Protein AF-A0AA37RD61-F1 (afdb_monomer_lite)

Sequence (189 aa):
MTEEADASPGRPRAGHFAVEAHLDYPILAKVLGVELGKTVQTRARRAQPAGRKWATRTTASKGAAVERVAAPPDDADEPLDRTALRSTVVVTPMGFAAELETADELAVVDGHAPTAPQERIIRLQPCPVRELARSHPGVGCGIHSGPLQGLLADNPATDGRRKAPQPPRWAYLELFVEPEPCLARLVAG

Radius of gyration: 22.4 Å; chains: 1; bounding box: 44×76×61 Å

Structure (mmCIF, N/CA/C/O backbone):
data_AF-A0AA37RD61-F1
#
_entry.id   AF-A0AA37RD61-F1
#
loop_
_atom_site.group_PDB
_atom_site.id
_atom_site.type_symbol
_atom_site.label_atom_id
_atom_site.label_alt_id
_atom_site.label_comp_id
_atom_site.label_asym_id
_atom_site.label_entity_id
_atom_site.label_seq_id
_atom_site.pdbx_PDB_ins_code
_atom_site.Cartn_x
_atom_site.Cartn_y
_atom_site.Cartn_z
_atom_site.occupancy
_atom_site.B_iso_or_equiv
_atom_site.auth_seq_id
_atom_site.auth_comp_id
_atom_site.auth_asym_id
_atom_site.auth_atom_id
_atom_site.pdbx_PDB_model_num
ATOM 1 N N . MET A 1 1 ? 20.960 -61.342 39.516 1.00 39.28 1 MET A N 1
ATOM 2 C CA . MET A 1 1 ? 20.711 -60.861 38.146 1.00 39.28 1 MET A CA 1
ATOM 3 C C . MET A 1 1 ? 19.630 -59.808 38.267 1.00 39.28 1 MET A C 1
ATOM 5 O O . MET A 1 1 ? 18.485 -60.138 38.534 1.00 39.28 1 MET A O 1
ATOM 9 N N . THR A 1 2 ? 20.075 -58.563 38.327 1.00 39.09 2 THR A N 1
ATOM 10 C CA . THR A 1 2 ? 19.304 -57.344 38.580 1.00 39.09 2 THR A CA 1
ATOM 11 C C . THR A 1 2 ? 18.864 -56.767 37.242 1.00 39.09 2 THR A C 1
ATOM 13 O O . THR A 1 2 ? 19.727 -56.479 36.420 1.00 39.09 2 THR A O 1
ATOM 16 N N . GLU A 1 3 ? 17.563 -56.581 37.035 1.00 41.91 3 GLU A N 1
ATOM 17 C CA . GLU A 1 3 ? 17.045 -55.726 35.964 1.00 41.91 3 GLU A CA 1
ATOM 18 C C . GLU A 1 3 ? 16.162 -54.650 36.593 1.00 41.91 3 GLU A C 1
ATOM 20 O O . GLU A 1 3 ? 15.107 -54.907 37.171 1.00 41.91 3 GLU A O 1
ATOM 25 N N . GLU A 1 4 ? 16.714 -53.445 36.551 1.00 39.47 4 GLU A N 1
ATOM 26 C CA . GLU A 1 4 ? 16.188 -52.181 37.034 1.00 39.47 4 GLU A CA 1
ATOM 27 C C . GLU A 1 4 ? 15.321 -51.608 35.906 1.00 39.47 4 GLU A C 1
ATOM 29 O O . GLU A 1 4 ? 15.810 -51.354 34.806 1.00 39.47 4 GLU A O 1
ATOM 34 N N . ALA A 1 5 ? 14.012 -51.494 36.137 1.00 49.53 5 ALA A N 1
ATOM 35 C CA . ALA A 1 5 ? 13.083 -50.944 35.158 1.00 49.53 5 ALA A CA 1
ATOM 36 C C . ALA A 1 5 ? 13.248 -49.418 35.094 1.00 49.53 5 ALA A C 1
ATOM 38 O O . ALA A 1 5 ? 12.920 -48.703 36.041 1.00 49.53 5 ALA A O 1
ATOM 39 N N . ASP A 1 6 ? 13.768 -48.951 33.962 1.00 44.41 6 ASP A N 1
ATOM 40 C CA . ASP A 1 6 ? 13.996 -47.551 33.616 1.00 44.41 6 ASP A CA 1
ATOM 41 C C . ASP A 1 6 ? 12.691 -46.730 33.670 1.00 44.41 6 ASP A C 1
ATOM 43 O O . ASP A 1 6 ? 11.751 -46.923 32.890 1.00 44.41 6 ASP A O 1
ATOM 47 N N . ALA A 1 7 ? 12.623 -45.809 34.631 1.00 51.91 7 ALA A N 1
ATOM 48 C CA . ALA A 1 7 ? 11.538 -44.857 34.793 1.00 51.91 7 ALA A CA 1
ATOM 49 C C . ALA A 1 7 ? 11.748 -43.666 33.846 1.00 51.91 7 ALA A C 1
ATOM 51 O O . ALA A 1 7 ? 12.370 -42.670 34.208 1.00 51.91 7 ALA A O 1
ATOM 52 N N . SER A 1 8 ? 11.178 -43.730 32.641 1.00 56.56 8 SER A N 1
ATOM 53 C CA . SER A 1 8 ? 11.112 -42.564 31.750 1.00 56.56 8 SER A CA 1
ATOM 54 C C . SER A 1 8 ? 10.248 -41.446 32.369 1.00 56.56 8 SER A C 1
ATOM 56 O O . SER A 1 8 ? 9.051 -41.660 32.592 1.00 56.56 8 SER A O 1
ATOM 58 N N . PRO A 1 9 ? 10.776 -40.229 32.612 1.00 54.28 9 PRO A N 1
ATOM 59 C CA . PRO A 1 9 ? 9.975 -39.116 33.109 1.00 54.28 9 PRO A CA 1
ATOM 60 C C . PRO A 1 9 ? 8.987 -38.653 32.033 1.00 54.28 9 PRO A C 1
ATOM 62 O O . PRO A 1 9 ? 9.371 -38.237 30.938 1.00 54.28 9 PRO A O 1
ATOM 65 N N . GLY A 1 10 ? 7.692 -38.720 32.347 1.00 53.03 10 GLY A N 1
ATOM 66 C CA . GLY A 1 10 ? 6.621 -38.260 31.470 1.00 53.03 10 GLY A CA 1
ATOM 67 C C . GLY A 1 10 ? 6.804 -36.792 31.084 1.00 53.03 10 GLY A C 1
ATOM 68 O O . GLY A 1 10 ? 6.754 -35.901 31.930 1.00 53.03 10 GLY A O 1
ATOM 69 N N . ARG A 1 11 ? 6.990 -36.536 29.784 1.00 54.31 11 ARG A N 1
ATOM 70 C CA . ARG A 1 11 ? 7.007 -35.190 29.201 1.00 54.31 11 ARG A CA 1
ATOM 71 C C . ARG A 1 11 ? 5.714 -34.462 29.598 1.00 54.31 11 ARG A C 1
ATOM 73 O O . ARG A 1 11 ? 4.636 -34.961 29.256 1.00 54.31 11 ARG A O 1
ATOM 80 N N . PRO A 1 12 ? 5.769 -33.296 30.265 1.00 57.22 12 PRO A N 1
ATOM 81 C CA . PRO A 1 12 ? 4.566 -32.533 30.547 1.00 57.22 12 PRO A CA 1
ATOM 82 C C . PRO A 1 12 ? 3.889 -32.180 29.221 1.00 57.22 12 PRO A C 1
ATOM 84 O O . PRO A 1 12 ? 4.469 -31.520 28.356 1.00 57.22 12 PRO A O 1
ATOM 87 N N . ARG A 1 13 ? 2.648 -32.648 29.047 1.00 59.91 13 ARG A N 1
ATOM 88 C CA . ARG A 1 13 ? 1.752 -32.156 28.003 1.00 59.91 13 ARG A CA 1
ATOM 89 C C . ARG A 1 13 ? 1.347 -30.746 28.417 1.00 59.91 13 ARG A C 1
ATOM 91 O O . ARG A 1 13 ? 0.314 -30.561 29.049 1.00 59.91 13 ARG A O 1
ATOM 98 N N . ALA A 1 14 ? 2.187 -29.763 28.102 1.00 56.19 14 ALA A N 1
ATOM 99 C CA . ALA A 1 14 ? 1.754 -28.377 28.071 1.00 56.19 14 ALA A CA 1
ATOM 100 C C . ALA A 1 14 ? 0.664 -28.289 26.994 1.00 56.19 14 ALA A C 1
ATOM 102 O O . ALA A 1 14 ? 0.944 -28.187 25.797 1.00 56.19 14 ALA A O 1
ATOM 103 N N . GLY A 1 15 ? -0.588 -28.450 27.423 1.00 47.09 15 GLY A N 1
ATOM 104 C CA . GLY A 1 15 ? -1.744 -28.090 26.629 1.00 47.09 15 GLY A CA 1
ATOM 105 C C . GLY A 1 15 ? -1.615 -26.605 26.347 1.00 47.09 15 GLY A C 1
ATOM 106 O O . GLY A 1 15 ? -1.733 -25.784 27.253 1.00 47.09 15 GLY A O 1
ATOM 107 N N . HIS A 1 16 ? -1.292 -26.266 25.105 1.00 54.53 16 HIS A N 1
ATOM 108 C CA . HIS A 1 16 ? -1.424 -24.901 24.642 1.00 54.53 16 HIS A CA 1
ATOM 109 C C . HIS A 1 16 ? -2.927 -24.629 24.659 1.00 54.53 16 HIS A C 1
ATOM 111 O O . HIS A 1 16 ? -3.659 -25.144 23.817 1.00 54.53 16 HIS A O 1
ATOM 117 N N . PHE A 1 17 ? -3.405 -23.890 25.656 1.00 47.25 17 PHE A N 1
ATOM 118 C CA . PHE A 1 17 ? -4.728 -23.297 25.571 1.00 47.25 17 PHE A CA 1
ATOM 119 C C . PHE A 1 17 ? -4.631 -22.230 24.484 1.00 47.25 17 PHE A C 1
ATOM 121 O O . PHE A 1 17 ? -3.991 -21.195 24.677 1.00 47.25 17 PHE A O 1
ATOM 128 N N . ALA A 1 18 ? -5.197 -22.511 23.311 1.00 53.16 18 ALA A N 1
ATOM 129 C CA . ALA A 1 18 ? -5.459 -21.473 22.334 1.00 53.16 18 ALA A CA 1
ATOM 130 C C . ALA A 1 18 ? -6.461 -20.519 22.989 1.00 53.16 18 ALA A C 1
ATOM 132 O O . ALA A 1 18 ? -7.621 -20.862 23.203 1.00 53.16 18 ALA A O 1
ATOM 133 N N . VAL A 1 19 ? -5.982 -19.352 23.407 1.00 52.25 19 VAL A N 1
ATOM 134 C CA . VAL A 1 19 ? -6.857 -18.289 23.882 1.00 52.25 19 VAL A CA 1
ATOM 135 C C . VAL A 1 19 ? -7.590 -17.773 22.648 1.00 52.25 19 VAL A C 1
ATOM 137 O O . VAL A 1 19 ? -7.044 -16.976 21.890 1.00 52.25 19 VAL A O 1
ATOM 140 N N . GLU A 1 20 ? -8.823 -18.226 22.435 1.00 52.19 20 GLU A N 1
ATOM 141 C CA . GLU A 1 20 ? -9.767 -17.628 21.480 1.00 52.19 20 GLU A CA 1
ATOM 142 C C . GLU A 1 20 ? -10.282 -16.281 22.020 1.00 52.19 20 GLU A C 1
ATOM 144 O O . GLU A 1 20 ? -11.476 -16.012 22.107 1.00 52.19 20 GLU A O 1
ATOM 149 N N . ALA A 1 21 ? -9.370 -15.388 22.408 1.00 56.88 21 ALA A N 1
ATOM 150 C CA . ALA A 1 21 ? -9.681 -13.971 22.481 1.00 56.88 21 ALA A CA 1
ATOM 151 C C . ALA A 1 21 ? -9.614 -13.449 21.044 1.00 56.88 21 ALA A C 1
ATOM 153 O O . ALA A 1 21 ? -8.574 -12.977 20.581 1.00 56.88 21 ALA A O 1
ATOM 154 N N . HIS A 1 22 ? -10.708 -13.610 20.301 1.00 64.25 22 HIS A N 1
ATOM 155 C CA . HIS A 1 22 ? -10.805 -13.045 18.964 1.00 64.25 22 HIS A CA 1
ATOM 156 C C . HIS A 1 22 ? -10.784 -11.520 19.070 1.00 64.25 22 HIS A C 1
ATOM 158 O O . HIS A 1 22 ? -11.651 -10.901 19.684 1.00 64.25 22 HIS A O 1
ATOM 164 N N . LEU A 1 23 ? -9.760 -10.909 18.481 1.00 66.62 23 LEU A N 1
ATOM 165 C CA . LEU A 1 23 ? -9.710 -9.469 18.297 1.00 66.62 23 LEU A CA 1
ATOM 166 C C . LEU A 1 23 ? -10.870 -9.060 17.381 1.00 66.62 23 LEU A C 1
ATOM 168 O O . LEU A 1 23 ? -10.936 -9.499 16.233 1.00 66.62 23 LEU A O 1
ATOM 172 N N . ASP A 1 24 ? -11.769 -8.211 17.875 1.00 78.25 24 ASP A N 1
ATOM 173 C CA . ASP A 1 24 ? -12.833 -7.630 17.056 1.00 78.25 24 ASP A CA 1
ATOM 174 C C . ASP A 1 24 ? -12.216 -6.593 16.102 1.00 78.25 24 ASP A C 1
ATOM 176 O O . ASP A 1 24 ? -12.007 -5.421 16.436 1.00 78.25 24 ASP A O 1
ATOM 180 N N . TYR A 1 25 ? -11.837 -7.067 14.913 1.00 74.81 25 TYR A N 1
ATOM 181 C CA . TYR A 1 25 ? -11.232 -6.251 13.864 1.00 74.81 25 TYR A CA 1
ATOM 182 C C . TYR A 1 25 ? -12.110 -5.056 13.453 1.00 74.81 25 TYR A C 1
ATOM 184 O O . TYR A 1 25 ? -11.545 -3.973 13.289 1.00 74.81 25 TYR A O 1
ATOM 192 N N . PRO A 1 26 ? -13.447 -5.179 13.320 1.00 73.88 26 PRO A N 1
ATOM 193 C CA . PRO A 1 26 ? -14.339 -4.030 13.141 1.00 73.88 26 PRO A CA 1
ATOM 194 C C . PRO A 1 26 ? -14.252 -2.969 14.248 1.00 73.88 26 PRO A C 1
ATOM 196 O O . PRO A 1 26 ? -14.181 -1.771 13.949 1.00 73.88 26 PRO A O 1
ATOM 199 N N . ILE A 1 27 ? -14.224 -3.367 15.523 1.00 82.12 27 ILE A N 1
ATOM 200 C CA . ILE A 1 27 ? -14.088 -2.415 16.636 1.00 82.12 27 ILE A CA 1
ATOM 201 C C . ILE A 1 27 ? -12.709 -1.754 16.602 1.00 82.12 27 ILE A C 1
ATOM 203 O O . ILE A 1 27 ? -12.621 -0.526 16.678 1.00 82.12 27 ILE A O 1
ATOM 207 N N . LEU A 1 28 ? -11.635 -2.528 16.420 1.00 82.75 28 LEU A N 1
ATOM 208 C CA . LEU A 1 28 ? -10.283 -1.981 16.296 1.00 82.75 28 LEU A CA 1
ATOM 209 C C . LEU A 1 28 ? -10.180 -1.002 15.117 1.00 82.75 28 LEU A C 1
ATOM 211 O O . LEU A 1 28 ? -9.620 0.084 15.256 1.00 82.75 28 LEU A O 1
ATOM 215 N N . ALA A 1 29 ? -10.756 -1.358 13.970 1.00 78.00 29 ALA A N 1
ATOM 216 C CA . ALA A 1 29 ? -10.831 -0.521 12.781 1.00 78.00 29 ALA A CA 1
ATOM 217 C C . ALA A 1 29 ? -11.485 0.830 13.071 1.00 78.00 29 ALA A C 1
ATOM 219 O O . ALA A 1 29 ? -10.956 1.875 12.686 1.00 78.00 29 ALA A O 1
ATOM 220 N N . LYS A 1 30 ? -12.615 0.801 13.783 1.00 81.00 30 LYS A N 1
ATOM 221 C CA . LYS A 1 30 ? -13.352 1.995 14.190 1.00 81.00 30 LYS A CA 1
ATOM 222 C C . LYS A 1 30 ? -12.536 2.868 15.134 1.00 81.00 30 LYS A C 1
ATOM 224 O O . LYS A 1 30 ? -12.436 4.070 14.900 1.00 81.00 30 LYS A O 1
ATOM 229 N N . VAL A 1 31 ? -11.911 2.273 16.151 1.00 87.94 31 VAL A N 1
ATOM 230 C CA . VAL A 1 31 ? -11.031 2.992 17.085 1.00 87.94 31 VAL A CA 1
ATOM 231 C C . VAL A 1 31 ? -9.881 3.653 16.324 1.00 87.94 31 VAL A C 1
ATOM 233 O O . VAL A 1 31 ? -9.697 4.862 16.417 1.00 87.94 31 VAL A O 1
ATOM 236 N N . LEU A 1 32 ? -9.164 2.908 15.478 1.00 85.62 32 LEU A N 1
ATOM 237 C CA . LEU A 1 32 ? -8.085 3.461 14.654 1.00 85.62 32 LEU A CA 1
ATOM 238 C C . LEU A 1 32 ? -8.586 4.558 13.703 1.00 85.62 32 LEU A C 1
ATOM 240 O O . LEU A 1 32 ? -7.907 5.563 13.506 1.00 85.62 32 LEU A O 1
ATOM 244 N N . GLY A 1 33 ? -9.778 4.398 13.129 1.00 83.75 33 GLY A N 1
ATOM 245 C CA . GLY A 1 33 ? -10.417 5.399 12.280 1.00 83.75 33 GLY A CA 1
ATOM 246 C C . GLY A 1 33 ? -10.728 6.712 13.007 1.00 83.75 33 GLY A C 1
ATOM 247 O O . GLY A 1 33 ? -10.624 7.784 12.408 1.00 83.75 33 GLY A O 1
ATOM 248 N N . VAL A 1 34 ? -11.074 6.654 14.291 1.00 85.94 34 VAL A N 1
ATOM 249 C CA . VAL A 1 34 ? -11.286 7.844 15.127 1.00 85.94 34 VAL A CA 1
ATOM 250 C C . VAL A 1 34 ? -9.945 8.477 15.515 1.00 85.94 34 VAL A C 1
ATOM 252 O O . VAL A 1 34 ? -9.743 9.674 15.303 1.00 85.94 34 VAL A O 1
ATOM 255 N N . GLU A 1 35 ? -8.993 7.674 15.991 1.00 90.88 35 GLU A N 1
ATOM 256 C CA . GLU A 1 35 ? -7.730 8.160 16.566 1.00 90.88 35 GLU A CA 1
ATOM 257 C C . GLU A 1 35 ? -6.724 8.671 15.518 1.00 90.88 35 GLU A C 1
ATOM 259 O O . GLU A 1 35 ? -5.976 9.633 15.735 1.00 90.88 35 GLU A O 1
ATOM 264 N N . LEU A 1 36 ? -6.705 8.074 14.322 1.00 89.62 36 LEU A N 1
ATOM 265 C CA . LEU A 1 36 ? -5.772 8.466 13.259 1.00 89.62 36 LEU A CA 1
ATOM 266 C C . LEU A 1 36 ? -6.194 9.752 12.532 1.00 89.62 36 LEU A C 1
ATOM 268 O O . LEU A 1 36 ? -5.429 10.286 11.728 1.00 89.62 36 LEU A O 1
ATOM 272 N N . GLY A 1 37 ? -7.367 10.303 12.840 1.00 90.56 37 GLY A N 1
ATOM 273 C CA . GLY A 1 37 ? -7.769 11.642 12.424 1.00 90.56 37 GLY A CA 1
ATOM 274 C C . GLY A 1 37 ? -9.102 11.700 11.688 1.00 90.56 37 GLY A C 1
ATOM 275 O O . GLY A 1 37 ? -9.691 10.696 11.297 1.00 90.56 37 GLY A O 1
ATOM 276 N N . LYS A 1 38 ? -9.569 12.935 11.478 1.00 87.44 38 LYS A N 1
ATOM 277 C CA . LYS A 1 38 ? -10.921 13.227 10.980 1.00 87.44 38 LYS A CA 1
ATOM 278 C C . LYS A 1 38 ? -11.109 12.950 9.484 1.00 87.44 38 LYS A C 1
ATOM 280 O O . LYS A 1 38 ? -12.230 12.701 9.058 1.00 87.44 38 LYS A O 1
ATOM 285 N N . THR A 1 39 ? -10.036 12.983 8.690 1.00 90.25 39 THR A N 1
ATOM 286 C CA . THR A 1 39 ? -10.094 12.799 7.228 1.00 90.25 39 THR A CA 1
ATOM 287 C C . THR A 1 39 ? -9.370 11.534 6.783 1.00 90.25 39 THR A C 1
ATOM 289 O O . THR A 1 39 ? -8.408 11.101 7.420 1.00 90.25 39 THR A O 1
ATOM 292 N N . VAL A 1 40 ? -9.799 10.958 5.6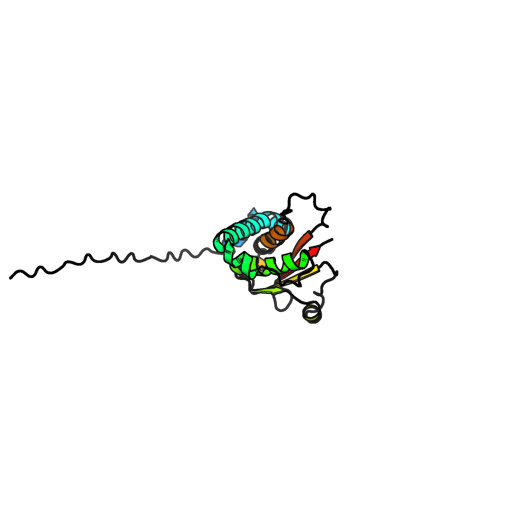56 1.00 87.38 40 VAL A N 1
ATOM 293 C CA . VAL A 1 40 ? -9.161 9.784 5.033 1.00 87.38 40 VAL A CA 1
ATOM 294 C C . VAL A 1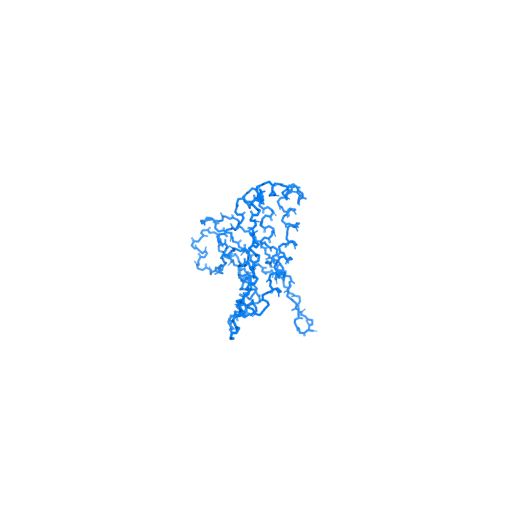 40 ? -7.675 10.039 4.775 1.00 87.38 40 VAL A C 1
ATOM 296 O O . VAL A 1 40 ? -6.842 9.208 5.124 1.00 87.38 40 VAL A O 1
ATOM 299 N N . GLN A 1 41 ? -7.338 11.221 4.262 1.00 88.56 41 GLN A N 1
ATOM 300 C CA . GLN A 1 41 ? -5.970 11.632 3.955 1.00 88.56 41 GLN A CA 1
ATOM 301 C C . GLN A 1 41 ? -5.111 11.738 5.221 1.00 88.56 41 GLN A C 1
ATOM 303 O O . GLN A 1 41 ? -3.967 11.286 5.240 1.00 88.56 41 GLN A O 1
ATOM 308 N N . THR A 1 42 ? -5.658 12.299 6.308 1.00 90.75 42 THR A N 1
ATOM 309 C CA . THR A 1 42 ? -4.934 12.396 7.587 1.00 90.75 42 THR A CA 1
ATOM 310 C C . THR A 1 42 ? -4.674 11.013 8.166 1.00 90.75 42 THR A C 1
ATOM 312 O O . THR A 1 42 ? -3.550 10.735 8.586 1.00 90.75 42 THR A O 1
ATOM 315 N N . ARG A 1 43 ? -5.682 10.134 8.130 1.00 91.94 43 ARG A N 1
ATOM 316 C CA . ARG A 1 43 ? -5.542 8.745 8.571 1.00 91.94 43 ARG A CA 1
ATOM 317 C C . ARG A 1 43 ? -4.470 8.009 7.779 1.00 91.94 43 ARG A C 1
ATOM 319 O O . ARG A 1 43 ? -3.582 7.431 8.396 1.00 91.94 43 ARG A O 1
ATOM 326 N N . ALA A 1 44 ? -4.493 8.125 6.450 1.00 88.75 44 ALA A N 1
ATOM 327 C CA . ALA A 1 44 ? -3.505 7.501 5.573 1.00 88.75 44 ALA A CA 1
ATOM 328 C C . ALA A 1 44 ? -2.090 7.967 5.910 1.00 88.75 44 ALA A C 1
ATOM 330 O O . ALA A 1 44 ? -1.219 7.144 6.185 1.00 88.75 44 ALA A O 1
ATOM 331 N N . ARG A 1 45 ? -1.887 9.285 6.016 1.00 89.88 45 ARG A N 1
ATOM 332 C CA . ARG A 1 45 ? -0.591 9.865 6.388 1.00 89.88 45 ARG A CA 1
ATOM 333 C C . ARG A 1 45 ? -0.085 9.360 7.742 1.00 89.88 45 ARG A C 1
ATOM 335 O O . ARG A 1 45 ? 1.111 9.144 7.906 1.00 89.88 45 ARG A O 1
ATOM 342 N N . ARG A 1 46 ? -0.971 9.185 8.729 1.00 92.88 46 ARG A N 1
ATOM 343 C CA . ARG A 1 46 ? -0.595 8.686 10.066 1.00 92.88 46 ARG A CA 1
ATOM 344 C C . ARG A 1 46 ? -0.400 7.169 10.118 1.00 92.88 46 ARG A C 1
ATOM 346 O O . ARG A 1 46 ? 0.386 6.700 10.936 1.00 92.88 46 ARG A O 1
ATOM 353 N N . ALA A 1 47 ? -1.075 6.417 9.254 1.00 91.12 47 ALA A N 1
ATOM 354 C CA . ALA A 1 47 ? -0.963 4.965 9.148 1.00 91.12 47 ALA A CA 1
ATOM 355 C C . ALA A 1 47 ? 0.279 4.515 8.352 1.00 91.12 47 ALA A C 1
ATOM 357 O O . ALA A 1 47 ? 0.890 3.499 8.682 1.00 91.12 47 ALA A O 1
ATOM 358 N N . GLN A 1 48 ? 0.708 5.300 7.359 1.00 91.88 48 GLN A N 1
ATOM 359 C CA . GLN A 1 48 ? 1.877 5.026 6.508 1.00 91.88 48 GLN A CA 1
ATOM 360 C C . GLN A 1 48 ? 3.161 4.654 7.273 1.00 91.88 48 GLN A C 1
ATOM 362 O O . GLN A 1 48 ? 3.783 3.643 6.931 1.00 91.88 48 GLN A O 1
ATOM 367 N N . PRO A 1 49 ? 3.568 5.375 8.340 1.00 91.62 49 PRO A N 1
ATOM 368 C CA . PRO A 1 49 ? 4.734 4.991 9.132 1.00 91.62 49 PRO A CA 1
ATOM 369 C C . PRO A 1 49 ? 4.640 3.588 9.742 1.00 91.62 49 PRO A C 1
ATOM 371 O O . PRO A 1 49 ? 5.667 2.928 9.903 1.00 91.62 49 PRO A O 1
ATOM 374 N N . ALA A 1 50 ? 3.435 3.122 10.089 1.00 90.56 50 ALA A N 1
ATOM 375 C CA . ALA A 1 50 ? 3.227 1.777 10.620 1.00 90.56 50 ALA A CA 1
ATOM 376 C C . ALA A 1 50 ? 3.493 0.719 9.540 1.00 90.56 50 ALA A C 1
ATOM 378 O O . ALA A 1 50 ? 4.234 -0.231 9.787 1.00 90.56 50 ALA A O 1
ATOM 379 N N . GLY A 1 51 ? 2.981 0.947 8.327 1.00 88.69 51 GLY A N 1
ATOM 380 C CA . GLY A 1 51 ? 3.255 0.117 7.154 1.00 88.69 51 GLY A CA 1
ATOM 381 C C . GLY A 1 51 ? 4.740 0.035 6.805 1.00 88.69 51 GLY A C 1
ATOM 382 O O . GLY A 1 51 ? 5.280 -1.058 6.631 1.00 88.69 51 GLY A O 1
ATOM 383 N N . ARG A 1 52 ? 5.438 1.181 6.791 1.00 89.31 52 ARG A N 1
ATOM 384 C CA . ARG A 1 52 ? 6.890 1.219 6.551 1.00 89.31 52 ARG A CA 1
ATOM 385 C C . ARG A 1 52 ? 7.654 0.408 7.600 1.00 89.31 52 ARG A C 1
ATOM 387 O O . ARG A 1 52 ? 8.476 -0.428 7.243 1.00 89.31 52 ARG A O 1
ATOM 394 N N . LYS A 1 53 ? 7.354 0.604 8.891 1.00 88.44 53 LYS A N 1
ATOM 395 C CA . LYS A 1 53 ? 7.991 -0.148 9.991 1.00 88.44 53 LYS A CA 1
ATOM 396 C C . LYS A 1 53 ? 7.729 -1.648 9.897 1.00 88.44 53 LYS A C 1
ATOM 398 O O . LYS A 1 53 ? 8.630 -2.436 10.177 1.00 88.44 53 LYS A O 1
ATOM 403 N N . TRP A 1 54 ? 6.509 -2.039 9.533 1.00 85.56 54 TRP A N 1
ATOM 404 C CA . TRP A 1 54 ? 6.163 -3.439 9.323 1.00 85.56 54 TRP A CA 1
ATOM 405 C C . TRP A 1 54 ? 7.020 -4.044 8.205 1.00 85.56 54 TRP A C 1
ATOM 407 O O . TRP A 1 54 ? 7.631 -5.087 8.417 1.00 85.56 54 TRP A O 1
ATOM 417 N N . ALA A 1 55 ? 7.169 -3.349 7.073 1.00 83.00 55 ALA A N 1
ATOM 418 C CA . ALA A 1 55 ? 7.982 -3.828 5.960 1.00 83.00 55 ALA A CA 1
ATOM 419 C C . ALA A 1 55 ? 9.446 -3.996 6.358 1.00 83.00 55 ALA A C 1
ATOM 421 O O . ALA A 1 55 ? 10.003 -5.069 6.152 1.00 83.00 55 ALA A O 1
ATOM 422 N N . THR A 1 56 ? 10.039 -2.986 7.005 1.00 82.75 56 THR A N 1
ATOM 423 C CA . THR A 1 56 ? 11.427 -3.049 7.486 1.00 82.75 56 THR A CA 1
ATOM 424 C C . THR A 1 56 ? 11.664 -4.245 8.408 1.00 82.75 56 THR A C 1
ATOM 426 O O . THR A 1 56 ? 12.689 -4.909 8.301 1.00 82.75 56 THR A O 1
ATOM 429 N N . ARG A 1 57 ? 10.724 -4.548 9.313 1.00 81.12 57 ARG A N 1
ATOM 430 C CA . ARG A 1 57 ? 10.848 -5.696 10.225 1.00 81.12 57 ARG A CA 1
ATOM 431 C C . ARG A 1 57 ? 10.716 -7.021 9.484 1.00 81.12 57 ARG A C 1
ATOM 433 O O . ARG A 1 57 ? 11.528 -7.915 9.697 1.00 81.12 57 ARG A O 1
ATOM 440 N N . THR A 1 58 ? 9.733 -7.141 8.598 1.00 72.81 58 THR A N 1
ATOM 441 C CA . THR A 1 58 ? 9.479 -8.395 7.884 1.00 72.81 58 THR A CA 1
ATOM 442 C C . THR A 1 58 ? 10.579 -8.728 6.878 1.00 72.81 58 THR A C 1
ATOM 444 O O . THR A 1 58 ? 10.901 -9.902 6.696 1.00 72.81 58 THR A O 1
ATOM 447 N N . THR A 1 59 ? 11.192 -7.720 6.251 1.00 69.38 59 THR A N 1
ATOM 448 C CA . THR A 1 59 ? 12.334 -7.922 5.351 1.00 69.38 59 THR A CA 1
ATOM 449 C C . THR A 1 59 ? 13.627 -8.179 6.113 1.00 69.38 59 THR A C 1
ATOM 451 O O . THR A 1 59 ? 14.367 -9.075 5.718 1.00 69.38 59 THR A O 1
ATOM 454 N N . ALA A 1 60 ? 13.874 -7.499 7.241 1.00 69.00 60 ALA A N 1
ATOM 455 C CA . ALA A 1 60 ? 15.037 -7.771 8.091 1.00 69.00 60 ALA A CA 1
ATOM 456 C C . ALA A 1 60 ? 15.049 -9.220 8.608 1.00 69.00 60 ALA A C 1
ATOM 458 O O . ALA A 1 60 ? 16.089 -9.871 8.608 1.00 69.00 60 ALA A O 1
ATOM 459 N N . SER A 1 61 ? 13.884 -9.766 8.970 1.00 60.50 61 SER A N 1
ATOM 460 C CA . S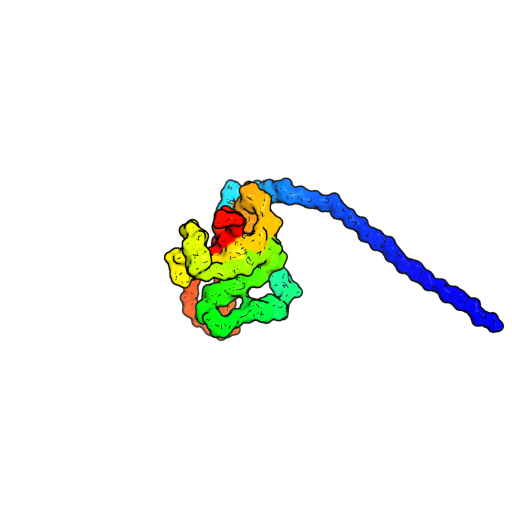ER A 1 61 ? 13.753 -11.168 9.392 1.00 60.50 61 SER A CA 1
ATOM 461 C C . SER A 1 61 ? 13.882 -12.189 8.249 1.00 60.50 61 SER A C 1
ATOM 463 O O . SER A 1 61 ? 14.042 -13.375 8.519 1.00 60.50 61 SER A O 1
ATOM 465 N N . LYS A 1 62 ? 13.818 -11.757 6.981 1.00 59.50 62 LYS A N 1
ATOM 466 C CA . LYS A 1 62 ? 13.867 -12.611 5.776 1.00 59.50 62 LYS A CA 1
ATOM 467 C C . LYS A 1 62 ? 15.037 -12.265 4.836 1.00 59.50 62 LYS A C 1
ATOM 469 O O . LYS A 1 62 ? 15.020 -12.682 3.677 1.00 59.50 62 LYS A O 1
ATOM 474 N N . GLY A 1 63 ? 16.032 -11.517 5.331 1.00 52.31 63 GLY A N 1
ATOM 475 C CA . GLY A 1 63 ? 17.003 -10.725 4.556 1.00 52.31 63 GLY A CA 1
ATOM 476 C C . GLY A 1 63 ? 17.544 -11.373 3.278 1.00 52.31 63 GLY A C 1
ATOM 477 O O . GLY A 1 63 ? 17.450 -10.779 2.212 1.00 52.31 63 GLY A O 1
ATOM 478 N N . ALA A 1 64 ? 17.991 -12.630 3.338 1.00 49.41 64 ALA A N 1
ATOM 479 C CA . ALA A 1 64 ? 18.597 -13.304 2.186 1.00 49.41 64 ALA A CA 1
ATOM 480 C C . ALA A 1 64 ? 17.598 -13.834 1.133 1.00 49.41 64 ALA A C 1
ATOM 482 O O . ALA A 1 64 ? 17.989 -14.100 0.000 1.00 49.41 64 ALA A O 1
ATOM 483 N N . ALA A 1 65 ? 16.324 -14.046 1.480 1.00 50.94 65 ALA A N 1
ATOM 484 C CA . ALA A 1 65 ? 15.308 -14.539 0.541 1.00 50.94 65 ALA A CA 1
ATOM 485 C C . ALA A 1 65 ? 14.643 -13.391 -0.232 1.00 50.94 65 ALA A C 1
ATOM 487 O O . ALA A 1 65 ? 14.359 -13.533 -1.418 1.00 50.94 65 ALA A O 1
ATOM 488 N N . VAL A 1 66 ? 14.452 -12.240 0.420 1.00 53.09 66 VAL A N 1
ATOM 489 C CA . VAL A 1 66 ? 13.886 -11.037 -0.210 1.00 53.09 66 VAL A CA 1
ATOM 490 C C . VAL A 1 66 ? 14.876 -10.422 -1.199 1.00 53.09 66 VAL A C 1
ATOM 492 O O . VAL A 1 66 ? 14.468 -10.059 -2.292 1.00 53.09 66 VAL A O 1
ATOM 495 N N . GLU A 1 67 ? 16.172 -10.368 -0.876 1.00 53.59 67 GLU A N 1
ATOM 496 C CA . GLU A 1 67 ? 17.199 -9.886 -1.817 1.00 53.59 67 GLU A CA 1
ATOM 497 C C . GLU A 1 67 ? 17.370 -10.789 -3.043 1.00 53.59 67 GLU A C 1
ATOM 499 O O . GLU A 1 67 ? 17.662 -10.290 -4.122 1.00 53.59 67 GLU A O 1
ATOM 504 N N . ARG A 1 68 ? 17.159 -12.104 -2.902 1.00 51.34 68 ARG A N 1
ATOM 505 C CA . ARG A 1 68 ? 17.347 -13.074 -3.993 1.00 51.34 68 ARG A CA 1
ATOM 506 C C . ARG A 1 68 ? 16.143 -13.172 -4.931 1.00 51.34 68 ARG A C 1
ATOM 508 O O . ARG A 1 68 ? 16.329 -13.390 -6.118 1.00 51.34 68 ARG A O 1
ATOM 515 N N . VAL A 1 69 ? 14.926 -13.013 -4.405 1.00 53.72 69 VAL A N 1
ATOM 516 C CA . VAL A 1 69 ? 13.684 -12.962 -5.205 1.00 53.72 69 VAL A CA 1
ATOM 517 C C . VAL A 1 69 ? 13.470 -11.572 -5.808 1.00 53.72 69 VAL A C 1
ATOM 519 O O . VAL A 1 69 ? 12.891 -11.453 -6.878 1.00 53.72 69 VAL A O 1
ATOM 522 N N . ALA A 1 70 ? 13.956 -10.521 -5.144 1.00 53.84 70 ALA A N 1
ATOM 523 C CA . ALA A 1 70 ? 13.880 -9.153 -5.640 1.00 53.84 70 ALA A CA 1
ATOM 524 C C . ALA A 1 70 ? 15.158 -8.688 -6.354 1.00 53.84 70 ALA A C 1
ATOM 526 O O . ALA A 1 70 ? 15.304 -7.485 -6.593 1.00 53.84 70 ALA A O 1
ATOM 527 N N . ALA A 1 71 ? 16.080 -9.609 -6.666 1.00 51.91 71 ALA A N 1
ATOM 528 C CA . ALA A 1 71 ? 17.111 -9.352 -7.656 1.00 51.91 71 ALA A CA 1
ATOM 529 C C . ALA A 1 71 ? 16.364 -9.082 -8.969 1.00 51.91 71 ALA A C 1
ATOM 531 O O . ALA A 1 71 ? 15.685 -9.985 -9.463 1.00 51.91 71 ALA A O 1
ATOM 532 N N . PRO A 1 72 ? 16.366 -7.833 -9.460 1.00 53.19 72 PRO A N 1
ATOM 533 C CA . PRO A 1 72 ? 15.667 -7.527 -10.691 1.00 53.19 72 PRO A CA 1
ATOM 534 C C . PRO A 1 72 ? 16.254 -8.394 -11.813 1.00 53.19 72 PRO A C 1
ATOM 536 O O . PRO A 1 72 ? 17.456 -8.675 -11.778 1.00 53.19 72 PRO A O 1
ATOM 539 N N . PRO A 1 73 ? 15.441 -8.822 -12.787 1.00 54.97 73 PRO A N 1
ATOM 540 C CA . PRO A 1 73 ? 15.988 -9.385 -14.007 1.00 54.97 73 PRO A CA 1
ATOM 541 C C . PRO A 1 73 ? 16.922 -8.342 -14.654 1.00 54.97 73 PRO A C 1
ATOM 543 O O . PRO A 1 73 ? 16.754 -7.134 -14.445 1.00 54.97 73 PRO A O 1
ATOM 546 N N . ASP A 1 74 ? 17.958 -8.809 -15.359 1.00 53.56 74 ASP A N 1
ATOM 547 C CA . ASP A 1 74 ? 19.021 -7.955 -15.927 1.00 53.56 74 ASP A CA 1
ATOM 548 C C . ASP A 1 74 ? 18.487 -6.882 -16.903 1.00 53.56 74 ASP A C 1
ATOM 550 O O . ASP A 1 74 ? 19.212 -5.949 -17.233 1.00 53.56 74 ASP A O 1
ATOM 554 N N . ASP A 1 75 ? 17.226 -6.994 -17.331 1.00 51.81 75 ASP A N 1
ATOM 555 C CA . ASP A 1 75 ? 16.495 -6.108 -18.243 1.00 51.81 75 ASP A CA 1
ATOM 556 C C . ASP A 1 75 ? 15.615 -5.048 -17.545 1.00 51.81 75 ASP A C 1
ATOM 558 O O . ASP A 1 75 ? 14.991 -4.230 -18.222 1.00 51.81 75 ASP A O 1
ATOM 562 N N . ALA A 1 76 ? 15.554 -5.004 -16.205 1.00 58.06 76 ALA A N 1
ATOM 563 C CA . ALA A 1 76 ? 14.891 -3.914 -15.481 1.00 58.06 76 ALA A CA 1
ATOM 564 C C . ALA A 1 76 ? 15.769 -2.647 -15.503 1.00 58.06 76 ALA A C 1
ATOM 566 O O . ALA A 1 76 ? 16.376 -2.253 -14.495 1.00 58.06 76 ALA A O 1
ATOM 567 N N . ASP A 1 77 ? 15.850 -2.029 -16.679 1.00 55.16 77 ASP A N 1
ATOM 568 C CA . ASP A 1 77 ? 16.744 -0.912 -16.982 1.00 55.16 77 ASP A CA 1
ATOM 569 C C . ASP A 1 77 ? 16.379 0.372 -16.207 1.00 55.16 77 ASP A C 1
ATOM 571 O O . ASP A 1 77 ? 17.252 1.202 -15.925 1.00 55.16 77 ASP A O 1
ATOM 575 N N . GLU A 1 78 ? 15.118 0.539 -15.771 1.00 74.12 78 GLU A N 1
ATOM 576 C CA . GLU A 1 78 ? 14.668 1.741 -15.063 1.00 74.12 78 GLU A CA 1
ATOM 577 C C . GLU A 1 78 ? 14.633 1.570 -13.522 1.00 74.12 78 GLU A C 1
ATOM 579 O O . GLU A 1 78 ? 14.099 0.592 -12.987 1.00 74.12 78 GLU A O 1
ATOM 584 N N . PRO A 1 79 ? 15.119 2.551 -12.727 1.00 80.81 79 PRO A N 1
ATOM 585 C CA . PRO A 1 79 ? 15.006 2.522 -11.263 1.00 80.81 79 PRO A CA 1
ATOM 586 C C . PRO A 1 79 ? 13.571 2.352 -10.738 1.00 80.81 79 PRO A C 1
ATOM 588 O O . PRO A 1 79 ? 13.377 1.862 -9.618 1.00 80.81 79 PRO A O 1
ATOM 591 N N . LEU A 1 80 ? 12.574 2.783 -11.518 1.00 84.50 80 LEU A N 1
ATOM 592 C CA . LEU A 1 80 ? 11.163 2.607 -11.194 1.00 84.50 80 LEU A CA 1
ATOM 593 C C . LEU A 1 80 ? 10.733 1.139 -11.344 1.00 84.50 80 LEU A C 1
ATOM 595 O O . LEU A 1 80 ? 10.091 0.630 -10.428 1.00 84.50 80 LEU A O 1
ATOM 599 N N . ASP A 1 81 ? 11.179 0.440 -12.393 1.00 85.31 81 ASP A N 1
ATOM 600 C CA . ASP A 1 81 ? 10.914 -0.992 -12.618 1.00 85.31 81 ASP A CA 1
ATOM 601 C C . ASP A 1 81 ? 11.453 -1.848 -11.485 1.00 85.31 81 ASP A C 1
ATOM 603 O O . ASP A 1 81 ? 10.731 -2.635 -10.869 1.00 85.31 81 ASP A O 1
ATOM 607 N N . ARG A 1 82 ? 12.712 -1.613 -11.108 1.00 83.31 82 ARG A N 1
ATOM 608 C CA . ARG A 1 82 ? 13.316 -2.286 -9.955 1.00 83.31 82 ARG A CA 1
ATOM 609 C C . ARG A 1 82 ? 12.522 -2.043 -8.675 1.00 83.31 82 ARG A C 1
ATOM 611 O O . ARG A 1 82 ? 12.366 -2.945 -7.854 1.00 83.31 82 ARG A O 1
ATOM 618 N N . THR A 1 83 ? 12.036 -0.820 -8.473 1.00 86.38 83 THR A N 1
ATOM 619 C CA . THR A 1 83 ? 11.240 -0.491 -7.285 1.00 86.38 83 THR A CA 1
ATOM 620 C C . THR A 1 83 ? 9.873 -1.173 -7.324 1.00 86.38 83 THR A C 1
ATOM 622 O O . THR A 1 83 ? 9.407 -1.646 -6.285 1.00 86.38 83 THR A O 1
ATOM 625 N N . ALA A 1 84 ? 9.260 -1.285 -8.502 1.00 89.31 84 ALA A N 1
ATOM 626 C CA . ALA A 1 84 ? 7.999 -1.985 -8.696 1.00 89.31 84 ALA A CA 1
ATOM 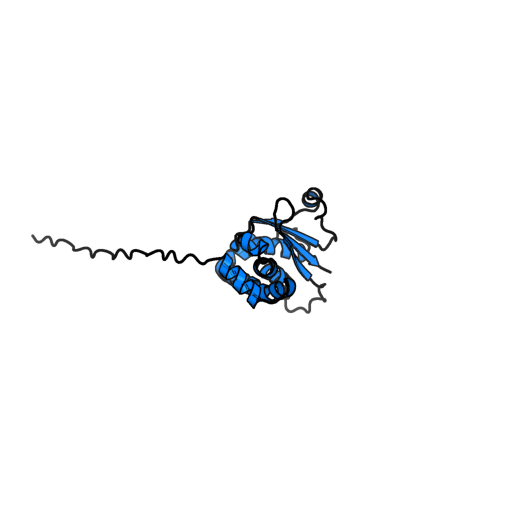627 C C . ALA A 1 84 ? 8.138 -3.490 -8.413 1.00 89.31 84 ALA A C 1
ATOM 629 O O . ALA A 1 84 ? 7.383 -4.034 -7.610 1.00 89.31 84 ALA A O 1
ATOM 630 N N . LEU A 1 85 ? 9.186 -4.133 -8.934 1.00 88.44 85 LEU A N 1
ATOM 631 C CA . LEU A 1 85 ? 9.492 -5.540 -8.652 1.00 88.44 85 LEU A CA 1
ATOM 632 C C . LEU A 1 85 ? 9.781 -5.792 -7.167 1.00 88.44 85 LEU A C 1
ATOM 634 O O . LEU A 1 85 ? 9.258 -6.725 -6.567 1.00 88.44 85 LEU A O 1
ATOM 638 N N . ARG A 1 86 ? 10.562 -4.927 -6.511 1.00 86.81 86 ARG A N 1
ATOM 639 C CA . ARG A 1 86 ? 10.780 -5.037 -5.056 1.00 86.81 86 ARG A CA 1
ATOM 640 C C . ARG A 1 86 ? 9.486 -4.852 -4.265 1.00 86.81 86 ARG A C 1
ATOM 642 O O . ARG A 1 86 ? 9.326 -5.446 -3.197 1.00 86.81 86 ARG A O 1
ATOM 649 N N . SER A 1 87 ? 8.571 -4.031 -4.772 1.00 89.06 87 SER A N 1
ATOM 650 C CA . SER A 1 87 ? 7.294 -3.760 -4.123 1.00 89.06 87 SER A CA 1
ATOM 651 C C . SER A 1 87 ? 6.396 -4.993 -4.080 1.00 89.06 87 SER A C 1
ATOM 653 O O . SER A 1 87 ? 5.822 -5.244 -3.020 1.00 89.06 87 SER A O 1
ATOM 655 N N . THR A 1 88 ? 6.335 -5.806 -5.144 1.00 91.00 88 THR A N 1
ATOM 656 C CA . THR A 1 88 ? 5.535 -7.051 -5.151 1.00 91.00 88 THR A CA 1
ATOM 657 C C . THR A 1 88 ? 5.997 -8.025 -4.059 1.00 91.00 88 THR A C 1
ATOM 659 O O . THR A 1 88 ? 5.190 -8.588 -3.313 1.00 91.00 88 THR A O 1
ATOM 662 N N . VAL A 1 89 ? 7.312 -8.136 -3.859 1.00 88.00 89 VAL A N 1
ATOM 663 C CA . VAL A 1 89 ? 7.908 -8.994 -2.825 1.00 88.00 89 VAL A CA 1
ATOM 664 C C . VAL A 1 89 ? 7.630 -8.464 -1.417 1.00 88.00 89 VAL A C 1
ATOM 666 O O . VAL A 1 89 ? 7.333 -9.239 -0.510 1.00 88.00 89 VAL A O 1
ATOM 669 N N . VAL A 1 90 ? 7.712 -7.150 -1.203 1.00 87.38 90 VAL A N 1
ATOM 670 C CA . VAL A 1 90 ? 7.559 -6.548 0.133 1.00 87.38 90 VAL A CA 1
ATOM 671 C C . VAL A 1 90 ? 6.120 -6.589 0.646 1.00 87.38 90 VAL A C 1
ATOM 673 O O . VAL A 1 90 ? 5.914 -6.700 1.857 1.00 87.38 90 VAL A O 1
ATOM 676 N N . VAL A 1 91 ? 5.126 -6.519 -0.238 1.00 88.38 91 VAL A N 1
ATOM 677 C CA . VAL A 1 91 ? 3.711 -6.604 0.161 1.00 88.38 91 VAL A CA 1
ATOM 678 C C . VAL A 1 91 ? 3.229 -8.046 0.319 1.00 88.38 91 VAL A C 1
ATOM 680 O O . VAL A 1 91 ? 2.253 -8.277 1.029 1.00 88.38 91 VAL A O 1
ATOM 683 N N . THR A 1 92 ? 3.937 -9.031 -0.245 1.00 88.50 92 THR A N 1
ATOM 684 C CA . THR A 1 92 ? 3.557 -10.452 -0.150 1.00 88.50 92 THR A CA 1
ATOM 685 C C . THR A 1 92 ? 3.386 -10.932 1.301 1.00 88.50 92 THR A C 1
ATOM 687 O O . THR A 1 92 ? 2.351 -11.513 1.628 1.00 88.50 92 THR A O 1
ATOM 690 N N . PRO A 1 93 ? 4.309 -10.651 2.246 1.00 85.44 93 PRO A N 1
ATOM 691 C CA . PRO A 1 93 ? 4.123 -11.056 3.635 1.00 85.44 93 PRO A CA 1
ATOM 692 C C . PRO A 1 93 ? 2.945 -10.367 4.348 1.00 85.44 93 PRO A C 1
ATOM 694 O O . PRO A 1 93 ? 2.622 -10.783 5.457 1.00 85.44 93 PRO A O 1
ATOM 697 N N . MET A 1 94 ? 2.317 -9.336 3.756 1.00 85.69 94 MET A N 1
ATOM 698 C CA . MET A 1 94 ? 1.081 -8.734 4.283 1.00 85.69 94 MET A CA 1
ATOM 699 C C . MET A 1 94 ? -0.143 -9.598 3.972 1.00 85.69 94 MET A C 1
ATOM 701 O O . MET A 1 94 ? -1.210 -9.324 4.508 1.00 85.69 94 MET A O 1
ATOM 705 N N . GLY A 1 95 ? -0.005 -10.613 3.115 1.00 87.12 95 GLY A N 1
ATOM 706 C CA . GLY A 1 95 ? -1.107 -11.446 2.638 1.00 87.12 95 GLY A CA 1
ATOM 707 C C . GLY A 1 95 ? -1.643 -11.046 1.263 1.00 87.12 95 GLY A C 1
ATOM 708 O O . GLY A 1 95 ? -2.681 -11.559 0.863 1.00 87.12 95 GLY A O 1
ATOM 709 N N . PHE A 1 96 ? -0.959 -10.154 0.541 1.00 89.19 96 PHE A N 1
ATOM 710 C CA . PHE A 1 96 ? -1.274 -9.874 -0.860 1.00 89.19 96 PHE A CA 1
ATOM 711 C C . PHE A 1 96 ? -0.605 -10.891 -1.789 1.00 89.19 96 PHE A C 1
ATOM 713 O O . PHE A 1 96 ? 0.574 -11.194 -1.617 1.00 89.19 96 PHE A O 1
ATOM 720 N N . ALA A 1 97 ? -1.314 -11.333 -2.824 1.00 90.12 97 ALA A N 1
ATOM 721 C CA . ALA A 1 97 ? -0.695 -11.689 -4.094 1.00 90.12 97 ALA A CA 1
ATOM 722 C C . ALA A 1 97 ? -0.555 -10.397 -4.914 1.00 90.12 97 ALA A C 1
ATOM 724 O O . ALA A 1 97 ? -1.530 -9.666 -5.114 1.00 90.12 97 ALA A O 1
ATOM 725 N N . ALA A 1 98 ? 0.679 -10.072 -5.289 1.00 91.38 98 ALA A N 1
ATOM 726 C CA . ALA A 1 98 ? 1.008 -8.849 -6.003 1.00 91.38 98 ALA A CA 1
ATOM 727 C C . ALA A 1 98 ? 1.540 -9.178 -7.393 1.00 91.38 98 ALA A C 1
ATOM 729 O O . ALA A 1 98 ? 2.516 -9.917 -7.520 1.00 91.38 98 ALA A O 1
ATOM 730 N N . GLU A 1 99 ? 0.916 -8.592 -8.406 1.00 91.19 99 GLU A N 1
ATOM 731 C CA . GLU A 1 99 ? 1.227 -8.802 -9.818 1.00 91.19 99 GLU A CA 1
ATOM 732 C C . GLU A 1 99 ? 1.568 -7.446 -10.439 1.00 91.19 99 GLU A C 1
ATOM 734 O O . GLU A 1 99 ? 0.867 -6.459 -10.208 1.00 91.19 99 GLU A O 1
ATOM 739 N N . LEU A 1 100 ? 2.692 -7.367 -11.153 1.00 90.25 100 LEU A N 1
ATOM 740 C CA . LEU A 1 100 ? 3.049 -6.166 -11.902 1.00 90.25 100 LEU A CA 1
ATOM 741 C C . LEU A 1 100 ? 2.258 -6.183 -13.206 1.00 90.25 100 LEU A C 1
ATOM 743 O O . LEU A 1 100 ? 2.360 -7.142 -13.960 1.00 90.25 100 LEU A O 1
ATOM 747 N N . GLU A 1 101 ? 1.494 -5.128 -13.442 1.00 87.19 101 GLU A N 1
ATOM 748 C CA . GLU A 1 101 ? 0.631 -5.018 -14.609 1.00 87.19 101 GLU A CA 1
ATOM 749 C C . GLU A 1 101 ? 1.410 -4.474 -15.807 1.00 87.19 101 GLU A C 1
ATOM 751 O O . GLU A 1 101 ? 2.153 -3.488 -15.696 1.00 87.19 101 GLU A O 1
ATOM 756 N N . THR A 1 102 ? 1.211 -5.090 -16.966 1.00 79.44 102 THR A N 1
ATOM 757 C CA . THR A 1 102 ? 1.695 -4.566 -18.243 1.00 79.44 102 THR A CA 1
ATOM 758 C C . THR A 1 102 ? 0.710 -3.554 -18.831 1.00 79.44 102 THR A C 1
ATOM 760 O O . THR A 1 102 ? -0.476 -3.523 -18.497 1.00 79.44 102 THR A O 1
ATOM 763 N N . ALA A 1 103 ? 1.193 -2.693 -19.734 1.00 69.88 103 ALA A N 1
ATOM 764 C CA . ALA A 1 103 ? 0.336 -1.715 -20.409 1.00 69.88 103 ALA A CA 1
ATOM 765 C C . ALA A 1 103 ? -0.825 -2.381 -21.177 1.00 69.88 103 ALA A C 1
ATOM 767 O O . ALA A 1 103 ? -1.925 -1.828 -21.210 1.00 69.88 103 ALA A O 1
ATOM 768 N N . ASP A 1 104 ? -0.589 -3.573 -21.734 1.00 67.00 104 ASP A N 1
ATOM 769 C CA . ASP A 1 104 ? -1.583 -4.344 -22.483 1.00 67.00 104 ASP A CA 1
ATOM 770 C C . ASP A 1 104 ? -2.677 -4.920 -21.567 1.00 67.00 104 ASP A C 1
ATOM 772 O O . ASP A 1 104 ? -3.856 -4.865 -21.913 1.00 67.00 104 ASP A O 1
ATOM 776 N N . GLU A 1 105 ? -2.321 -5.411 -20.375 1.00 71.12 105 GLU A N 1
ATOM 777 C CA . GLU A 1 105 ? -3.283 -5.940 -19.393 1.00 71.12 105 GLU A CA 1
ATOM 778 C C . GLU A 1 105 ? -4.208 -4.843 -18.845 1.00 71.12 105 GLU A C 1
ATOM 780 O O . GLU A 1 105 ? -5.416 -5.044 -18.711 1.00 71.12 105 GLU A O 1
ATOM 785 N N . LEU A 1 106 ? -3.679 -3.640 -18.613 1.00 68.75 106 LEU A N 1
ATOM 786 C CA . LEU A 1 106 ? -4.456 -2.517 -18.077 1.00 68.75 106 LEU A CA 1
ATOM 787 C C . LEU A 1 106 ? -5.387 -1.868 -19.102 1.00 68.75 106 LEU A C 1
ATOM 789 O O . LEU A 1 106 ? -6.388 -1.267 -18.715 1.00 68.75 106 LEU A O 1
ATOM 793 N N . ALA A 1 107 ? -5.087 -1.981 -20.398 1.00 62.66 107 ALA A N 1
ATOM 794 C CA . ALA A 1 107 ? -5.989 -1.529 -21.455 1.00 62.66 107 ALA A CA 1
ATOM 795 C C . ALA A 1 107 ? -7.305 -2.332 -21.476 1.00 62.66 107 ALA A C 1
ATOM 797 O O . ALA A 1 107 ? -8.322 -1.825 -21.943 1.00 62.66 107 ALA A O 1
ATOM 798 N N . VAL A 1 108 ? -7.293 -3.559 -20.939 1.00 62.72 108 VAL A N 1
ATOM 799 C CA . VAL A 1 108 ? -8.481 -4.413 -20.772 1.00 62.72 108 VAL A CA 1
ATOM 800 C C . VAL A 1 108 ? -9.296 -4.014 -19.531 1.00 62.72 108 VAL A C 1
ATOM 802 O O . VAL A 1 108 ? -10.498 -4.264 -19.475 1.00 62.72 108 VAL A O 1
ATOM 805 N N . VAL A 1 109 ? -8.670 -3.359 -18.547 1.00 62.25 109 VAL A N 1
ATOM 806 C CA . VAL A 1 109 ? -9.298 -2.888 -17.302 1.00 62.25 109 VAL A CA 1
ATOM 807 C C . VAL A 1 109 ? -9.666 -1.405 -17.446 1.00 62.25 109 VAL A C 1
ATOM 809 O O . VAL A 1 109 ? -9.012 -0.524 -16.886 1.00 62.25 109 VAL A O 1
ATOM 812 N N . ASP A 1 110 ? -10.692 -1.135 -18.259 1.00 59.22 110 ASP A N 1
ATOM 813 C CA . ASP A 1 110 ? -11.332 0.167 -18.535 1.00 59.22 110 ASP A CA 1
ATOM 814 C C . ASP A 1 110 ? -10.796 1.368 -17.722 1.00 59.22 110 ASP A C 1
ATOM 816 O O . ASP A 1 110 ? -11.216 1.622 -16.594 1.00 59.22 110 ASP A O 1
ATOM 820 N N . GLY A 1 111 ? -9.877 2.144 -18.310 1.00 65.50 111 GLY A N 1
ATOM 821 C CA . GLY A 1 111 ? -9.460 3.455 -17.789 1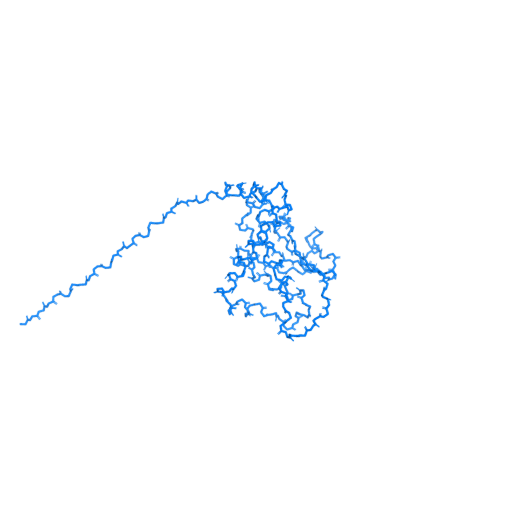.00 65.50 111 GLY A CA 1
ATOM 822 C C . GLY A 1 111 ? -8.333 3.471 -16.747 1.00 65.50 111 GLY A C 1
ATOM 823 O O . GLY A 1 111 ? -7.968 4.557 -16.301 1.00 65.50 111 GLY A O 1
ATOM 824 N N . HIS A 1 112 ? -7.741 2.323 -16.397 1.00 72.38 112 HIS A N 1
ATOM 825 C CA . HIS A 1 112 ? -6.682 2.237 -15.374 1.00 72.38 112 HIS A CA 1
ATOM 826 C C . HIS A 1 112 ? -5.267 2.085 -15.952 1.00 72.38 112 HIS A C 1
ATOM 828 O O . HIS A 1 112 ? -4.316 1.846 -15.208 1.00 72.38 112 HIS A O 1
ATOM 834 N N . ALA A 1 113 ? -5.105 2.248 -17.268 1.00 75.38 113 ALA A N 1
ATOM 835 C CA . ALA A 1 113 ? -3.810 2.210 -17.941 1.00 75.38 113 ALA A CA 1
ATOM 836 C C . ALA A 1 113 ? -2.816 3.247 -17.378 1.00 75.38 113 ALA A C 1
ATOM 838 O O . ALA A 1 113 ? -3.228 4.266 -16.807 1.00 75.38 113 ALA A O 1
ATOM 839 N N . PRO A 1 114 ? -1.496 3.020 -17.527 1.00 75.62 114 PRO A N 1
ATOM 840 C CA . PRO A 1 114 ? -0.500 4.005 -17.141 1.00 75.62 114 PRO A CA 1
ATOM 841 C C . PRO A 1 114 ? -0.751 5.299 -17.917 1.00 75.62 114 PRO A C 1
ATOM 843 O O . PRO A 1 114 ? -0.884 5.304 -19.139 1.00 75.62 114 PRO A O 1
ATOM 846 N N . THR A 1 115 ? -0.832 6.409 -17.196 1.00 73.56 115 THR A N 1
ATOM 847 C CA . THR A 1 115 ? -1.100 7.735 -17.773 1.00 73.56 115 THR A CA 1
ATOM 848 C C . THR A 1 115 ? 0.179 8.445 -18.214 1.00 73.56 115 THR A C 1
ATOM 850 O O . THR A 1 115 ? 0.127 9.460 -18.907 1.00 73.56 115 THR A O 1
ATOM 853 N N . ALA A 1 116 ? 1.334 7.900 -17.827 1.00 72.81 116 ALA A N 1
ATOM 854 C CA . ALA A 1 116 ? 2.654 8.404 -18.155 1.00 72.81 116 ALA A CA 1
ATOM 855 C C . ALA A 1 116 ? 3.654 7.243 -18.321 1.00 72.81 116 ALA A C 1
ATOM 857 O O . ALA A 1 116 ? 3.502 6.205 -17.677 1.00 72.81 116 ALA A O 1
ATOM 858 N N . PRO A 1 117 ? 4.729 7.422 -19.110 1.00 72.88 117 PRO A N 1
ATOM 859 C CA . PRO A 1 117 ? 5.800 6.426 -19.234 1.00 72.88 117 PRO A CA 1
ATOM 860 C C . PRO A 1 117 ? 6.538 6.165 -17.911 1.00 72.88 117 PRO A C 1
ATOM 862 O O . PRO A 1 117 ? 7.131 5.107 -17.732 1.00 72.88 117 PRO A O 1
ATOM 865 N N . GLN A 1 118 ? 6.469 7.101 -16.961 1.00 84.62 118 GLN A N 1
ATOM 866 C CA . GLN A 1 118 ? 7.064 6.991 -15.626 1.00 84.62 118 GLN A CA 1
ATOM 867 C C . GLN A 1 118 ? 6.065 6.517 -14.562 1.00 84.62 118 GLN A C 1
ATOM 869 O O . GLN A 1 118 ? 6.132 6.913 -13.398 1.00 84.62 118 GLN A O 1
ATOM 874 N N . GLU A 1 119 ? 5.119 5.677 -14.965 1.00 87.56 119 GLU A N 1
ATOM 875 C CA . GLU A 1 119 ? 4.140 5.066 -14.080 1.00 87.56 119 GLU A CA 1
ATOM 876 C C . GLU A 1 119 ? 4.219 3.543 -14.172 1.00 87.56 119 GLU A C 1
ATOM 878 O O . GLU A 1 119 ? 4.353 2.980 -15.259 1.00 87.56 119 GLU A O 1
ATOM 883 N N . ARG A 1 120 ? 4.159 2.875 -13.018 1.00 90.69 120 ARG A N 1
ATOM 884 C CA . ARG A 1 120 ? 4.035 1.419 -12.902 1.00 90.69 120 ARG A CA 1
ATOM 885 C C . ARG A 1 120 ? 2.868 1.081 -12.002 1.00 90.69 120 ARG A C 1
ATOM 887 O O . ARG A 1 120 ? 2.682 1.719 -10.965 1.00 90.69 120 ARG A O 1
ATOM 894 N N . ILE A 1 121 ? 2.101 0.073 -12.394 1.00 91.81 121 ILE A N 1
ATOM 895 C CA . ILE A 1 121 ? 0.893 -0.337 -11.688 1.00 91.81 121 ILE A CA 1
ATOM 896 C C . ILE A 1 121 ? 1.084 -1.761 -11.193 1.00 91.81 121 ILE A C 1
ATOM 898 O O . ILE A 1 121 ? 1.529 -2.637 -11.924 1.00 91.81 121 ILE A O 1
ATOM 902 N N . ILE A 1 122 ? 0.786 -1.973 -9.919 1.00 92.62 122 ILE A N 1
ATOM 903 C CA . ILE A 1 122 ? 0.855 -3.272 -9.267 1.00 92.62 122 ILE A CA 1
ATOM 904 C C . ILE A 1 122 ? -0.548 -3.606 -8.787 1.00 92.62 122 ILE A C 1
ATOM 906 O O . ILE A 1 122 ? -1.115 -2.902 -7.948 1.00 92.62 122 ILE A O 1
ATOM 910 N N . ARG A 1 123 ? -1.097 -4.702 -9.285 1.00 92.44 123 ARG A N 1
ATOM 911 C CA . ARG A 1 123 ? -2.355 -5.267 -8.822 1.00 92.44 123 ARG A CA 1
ATOM 912 C C . ARG A 1 123 ? -2.129 -6.030 -7.528 1.00 92.44 123 ARG A C 1
ATOM 914 O O . ARG A 1 123 ? -1.238 -6.866 -7.426 1.00 92.44 123 ARG A O 1
ATOM 921 N N . LEU A 1 124 ? -2.946 -5.727 -6.524 1.00 92.19 124 LEU A N 1
ATOM 922 C CA . LEU A 1 124 ? -2.876 -6.306 -5.187 1.00 92.19 124 LEU A CA 1
ATOM 923 C C . LEU A 1 124 ? -4.182 -7.031 -4.865 1.00 92.19 124 LEU A C 1
ATOM 925 O O . LEU A 1 124 ? -5.236 -6.397 -4.734 1.00 92.19 124 LEU A O 1
ATOM 929 N N . GLN A 1 125 ? -4.116 -8.352 -4.688 1.00 89.06 125 GLN A N 1
ATOM 930 C CA . GLN A 1 125 ? -5.286 -9.158 -4.347 1.00 89.06 125 GLN A CA 1
ATOM 931 C C . GLN A 1 125 ? -4.970 -10.453 -3.583 1.00 89.06 125 GLN A C 1
ATOM 933 O O . GLN A 1 125 ? -3.896 -11.011 -3.749 1.00 89.06 125 GLN A O 1
ATOM 938 N N . PRO A 1 126 ? -5.910 -10.972 -2.778 1.00 88.88 126 PRO A N 1
ATOM 939 C CA . PRO A 1 126 ? -7.026 -10.235 -2.191 1.00 88.88 126 PRO A CA 1
ATOM 940 C C . PRO A 1 126 ? -6.519 -9.217 -1.153 1.00 88.88 126 PRO A C 1
ATOM 942 O O . PRO A 1 126 ? -5.425 -9.350 -0.613 1.00 88.88 126 PRO A O 1
ATOM 945 N N . CYS A 1 127 ? -7.320 -8.194 -0.839 1.00 87.88 127 CYS A N 1
ATOM 946 C CA . CYS A 1 127 ? -7.009 -7.305 0.282 1.00 87.88 127 CYS A CA 1
ATOM 947 C C . CYS A 1 127 ? -7.194 -8.062 1.615 1.00 87.88 127 CYS A C 1
ATOM 949 O O . CYS A 1 127 ? -8.332 -8.413 1.942 1.00 87.88 127 CYS A O 1
ATOM 951 N N . PRO A 1 128 ? -6.130 -8.276 2.419 1.00 83.44 128 PRO A N 1
ATOM 952 C CA . PRO A 1 128 ? -6.180 -9.109 3.629 1.00 83.44 128 PRO A CA 1
ATOM 953 C C . PRO A 1 128 ? -7.065 -8.509 4.728 1.00 83.44 128 PRO A C 1
ATOM 955 O O . PRO A 1 128 ? -7.511 -9.201 5.637 1.00 83.44 128 PRO A O 1
ATOM 958 N N . VAL A 1 129 ? -7.341 -7.207 4.641 1.00 82.88 129 VAL A N 1
ATOM 959 C CA . VAL A 1 129 ? -8.191 -6.461 5.574 1.00 82.88 129 VAL A CA 1
ATOM 960 C C . VAL A 1 129 ? -9.309 -5.725 4.835 1.00 82.88 129 VAL A C 1
ATOM 962 O O . VAL A 1 129 ? -9.647 -4.590 5.168 1.00 82.88 129 VAL A O 1
ATOM 965 N N . ARG A 1 130 ? -9.879 -6.358 3.803 1.00 84.12 130 ARG A N 1
ATOM 966 C CA . ARG A 1 130 ? -10.903 -5.784 2.913 1.00 84.12 130 ARG A CA 1
ATOM 967 C C . ARG A 1 130 ? -12.032 -5.059 3.647 1.00 84.12 130 ARG A C 1
ATOM 969 O O . ARG A 1 130 ? -12.299 -3.904 3.332 1.00 84.12 130 ARG A O 1
ATOM 976 N N . GLU A 1 131 ? -12.642 -5.685 4.649 1.00 82.38 131 GLU A N 1
ATOM 977 C CA . GLU A 1 131 ? -13.752 -5.077 5.401 1.00 82.38 131 GLU A CA 1
ATOM 978 C C . GLU A 1 131 ? -13.331 -3.815 6.172 1.00 82.38 131 GLU A C 1
ATOM 980 O O . GLU A 1 131 ? -14.038 -2.801 6.183 1.00 82.38 131 GLU A O 1
ATOM 985 N N . LEU A 1 132 ? -12.123 -3.825 6.744 1.00 81.75 132 LEU A N 1
ATOM 986 C CA . LEU A 1 132 ? -11.519 -2.645 7.365 1.00 81.75 132 LEU A CA 1
ATOM 987 C C . LEU A 1 132 ? -11.235 -1.561 6.315 1.00 81.75 132 LEU A C 1
ATOM 989 O O . LEU A 1 132 ? -11.541 -0.398 6.555 1.00 81.75 132 LEU A O 1
ATOM 993 N N . ALA A 1 133 ? -10.672 -1.914 5.160 1.00 85.44 133 ALA A N 1
ATOM 994 C CA . ALA A 1 133 ? -10.362 -0.960 4.098 1.00 85.44 133 ALA A CA 1
ATOM 995 C C . ALA A 1 133 ? -11.629 -0.342 3.471 1.00 85.44 133 ALA A C 1
ATOM 997 O O . ALA A 1 133 ? -11.604 0.830 3.108 1.00 85.44 133 ALA A O 1
ATOM 998 N N . ARG A 1 134 ? -12.752 -1.071 3.424 1.00 85.25 134 ARG A N 1
ATOM 999 C CA . ARG A 1 134 ? -14.065 -0.531 3.026 1.00 85.25 134 ARG A CA 1
ATOM 1000 C C . ARG A 1 134 ? -14.623 0.450 4.051 1.00 85.25 134 ARG A C 1
ATOM 1002 O O . ARG A 1 134 ? -15.034 1.550 3.698 1.00 85.25 134 ARG A O 1
ATOM 1009 N N . SER A 1 135 ? -14.593 0.069 5.325 1.00 85.31 135 SER A N 1
ATOM 1010 C CA . SER A 1 135 ? -15.166 0.878 6.408 1.00 85.31 135 SER A CA 1
ATOM 1011 C C . SER A 1 135 ? -14.301 2.097 6.760 1.00 85.31 135 SER A C 1
ATOM 1013 O O . SER A 1 135 ? -14.805 3.151 7.141 1.00 85.31 135 SER A O 1
ATOM 1015 N N . HIS A 1 136 ? -12.979 1.960 6.639 1.00 86.19 136 HIS A N 1
ATOM 1016 C CA . HIS A 1 136 ? -11.982 2.950 7.045 1.00 86.19 136 HIS A CA 1
ATOM 1017 C C . HIS A 1 136 ? -10.815 3.003 6.038 1.00 86.19 136 HIS A C 1
ATOM 1019 O O . HIS A 1 136 ? -9.681 2.644 6.380 1.00 86.19 136 HIS A O 1
ATOM 1025 N N . PRO A 1 137 ? -11.036 3.513 4.809 1.00 85.19 137 PRO A N 1
ATOM 1026 C CA . PRO A 1 137 ? -10.055 3.446 3.719 1.00 85.19 137 PRO A CA 1
ATOM 1027 C C . PRO A 1 137 ? -8.723 4.124 4.045 1.00 85.19 137 PRO A C 1
ATOM 1029 O O . PRO A 1 137 ? -7.671 3.665 3.622 1.00 85.19 137 PRO A O 1
ATOM 1032 N N . GLY A 1 138 ? -8.721 5.171 4.871 1.00 85.81 138 GLY A N 1
ATOM 1033 C CA . GLY A 1 138 ? -7.477 5.830 5.278 1.00 85.81 138 GLY A CA 1
ATOM 1034 C C . GLY A 1 138 ? -6.600 4.993 6.216 1.00 85.81 138 GLY A C 1
ATOM 1035 O O . GLY A 1 138 ? -5.416 5.271 6.335 1.00 85.81 138 GLY A O 1
ATOM 1036 N N . VAL A 1 139 ? -7.144 3.982 6.898 1.00 87.62 139 VAL A N 1
ATOM 1037 C CA . VAL A 1 139 ? -6.384 3.183 7.871 1.00 87.62 139 VAL A CA 1
ATOM 1038 C C . VAL A 1 139 ? -5.704 2.010 7.177 1.00 87.62 139 VAL A C 1
ATOM 1040 O O . VAL A 1 139 ? -4.479 1.983 7.096 1.00 87.62 139 VAL A O 1
ATOM 1043 N N . GLY A 1 140 ? -6.487 1.071 6.632 1.00 85.94 140 GLY A N 1
ATOM 1044 C CA . GLY A 1 140 ? -5.942 -0.135 5.998 1.00 85.94 140 GLY A CA 1
ATOM 1045 C C . GLY A 1 140 ? -5.026 0.203 4.823 1.00 85.94 140 GLY A C 1
ATOM 1046 O O . GLY A 1 140 ? -3.893 -0.262 4.746 1.00 85.94 140 GLY A O 1
ATOM 1047 N N . CYS A 1 141 ? -5.466 1.110 3.957 1.00 87.69 141 CYS A N 1
ATOM 1048 C CA . CYS A 1 141 ? -4.729 1.458 2.746 1.00 87.69 141 CYS A CA 1
ATOM 1049 C C . CYS A 1 141 ? -3.480 2.284 3.063 1.00 87.69 141 CYS A C 1
ATOM 1051 O O . CYS A 1 141 ? -2.450 2.096 2.427 1.00 87.69 141 CYS A O 1
ATOM 1053 N N . GLY A 1 142 ? -3.526 3.131 4.097 1.00 89.06 142 GLY A N 1
ATOM 1054 C CA . GLY A 1 142 ? -2.334 3.826 4.584 1.00 89.06 142 GLY A CA 1
ATOM 1055 C C . GLY A 1 142 ? -1.266 2.858 5.097 1.00 89.06 142 GLY A C 1
ATOM 1056 O O . GLY A 1 142 ? -0.084 3.055 4.827 1.00 89.06 142 GLY A O 1
ATOM 1057 N N . ILE A 1 143 ? -1.663 1.776 5.777 1.00 89.62 143 ILE A N 1
ATOM 1058 C CA . ILE A 1 143 ? -0.729 0.711 6.178 1.00 89.62 143 ILE A CA 1
ATOM 1059 C C . ILE A 1 143 ? -0.140 0.026 4.936 1.00 89.62 143 ILE A C 1
ATOM 1061 O O . ILE A 1 143 ? 1.074 -0.135 4.859 1.00 89.62 143 ILE A O 1
ATOM 1065 N N . HIS A 1 144 ? -0.962 -0.331 3.949 1.00 90.44 144 HIS A N 1
ATOM 1066 C CA . HIS A 1 144 ? -0.501 -1.023 2.738 1.00 90.44 144 HIS A CA 1
ATOM 1067 C C . HIS A 1 144 ? 0.374 -0.156 1.820 1.00 90.44 144 HIS A C 1
ATOM 1069 O O . HIS A 1 144 ? 1.282 -0.675 1.178 1.00 90.44 144 HIS A O 1
ATOM 1075 N N . SER A 1 145 ? 0.147 1.161 1.769 1.00 90.12 145 SER A N 1
ATOM 1076 C CA . SER A 1 145 ? 0.960 2.078 0.959 1.00 90.12 145 SER A CA 1
ATOM 1077 C C . SER A 1 145 ? 2.291 2.438 1.631 1.00 90.12 145 SER A C 1
ATOM 1079 O O . SER A 1 145 ? 3.226 2.874 0.964 1.00 90.12 145 SER A O 1
ATOM 1081 N N . GLY A 1 146 ? 2.398 2.270 2.954 1.00 90.88 146 GLY A N 1
ATOM 1082 C CA . GLY A 1 146 ? 3.601 2.579 3.733 1.00 90.88 146 GLY A CA 1
ATOM 1083 C C . GLY A 1 146 ? 4.888 1.895 3.238 1.00 90.88 146 GLY A C 1
ATOM 1084 O O . GLY A 1 146 ? 5.895 2.586 3.084 1.00 90.88 146 GLY A O 1
ATOM 1085 N N . PRO A 1 147 ? 4.894 0.577 2.962 1.00 90.44 147 PRO A N 1
ATOM 1086 C CA . PRO A 1 147 ? 6.031 -0.114 2.357 1.00 90.44 147 PRO A CA 1
ATOM 1087 C C . PRO A 1 147 ? 6.415 0.422 0.982 1.00 90.44 147 PRO A C 1
ATOM 1089 O O . PRO A 1 147 ? 7.598 0.630 0.729 1.00 90.44 147 PRO A O 1
ATOM 1092 N N . LEU A 1 148 ? 5.423 0.670 0.121 1.00 91.69 148 LEU A N 1
ATOM 1093 C CA . LEU A 1 148 ? 5.625 1.164 -1.243 1.00 91.69 148 LEU A CA 1
ATOM 1094 C C . LEU A 1 148 ? 6.301 2.536 -1.215 1.00 91.69 148 LEU A C 1
ATOM 1096 O O . LEU A 1 148 ? 7.346 2.750 -1.825 1.00 91.69 148 LEU A O 1
ATOM 1100 N N . GLN A 1 149 ? 5.757 3.444 -0.401 1.00 89.81 149 GLN A N 1
ATOM 1101 C CA . GLN A 1 149 ? 6.337 4.765 -0.195 1.00 89.81 149 GLN A CA 1
ATOM 1102 C C . GLN A 1 149 ? 7.721 4.681 0.466 1.00 89.81 149 GLN A C 1
ATOM 1104 O O . GLN A 1 149 ? 8.603 5.478 0.155 1.00 89.81 149 GLN A O 1
ATOM 1109 N N . GLY A 1 150 ? 7.919 3.708 1.360 1.00 87.62 150 GLY A N 1
ATOM 1110 C CA . GLY A 1 150 ? 9.205 3.411 1.979 1.00 87.62 150 GLY A CA 1
ATOM 1111 C C . GLY A 1 150 ? 10.268 3.034 0.951 1.00 87.62 150 GLY A C 1
ATOM 1112 O O . GLY A 1 150 ? 11.336 3.623 0.973 1.00 87.62 150 GLY A O 1
ATOM 1113 N N . LEU A 1 151 ? 9.965 2.133 0.014 1.00 86.56 151 LEU A N 1
ATOM 1114 C CA . LEU A 1 151 ? 10.891 1.729 -1.051 1.00 86.56 151 LEU A CA 1
ATOM 1115 C C . LEU A 1 151 ? 11.229 2.872 -2.017 1.00 86.56 151 LEU A C 1
ATOM 1117 O O . LEU A 1 151 ? 12.367 2.973 -2.470 1.00 86.56 151 LEU A O 1
ATOM 1121 N N . LEU A 1 152 ? 10.265 3.747 -2.318 1.00 86.31 152 LEU A N 1
ATOM 1122 C CA . LEU A 1 152 ? 10.508 4.921 -3.162 1.00 86.31 152 LEU A CA 1
ATOM 1123 C C . LEU A 1 152 ? 11.385 5.970 -2.460 1.00 86.31 152 LEU A C 1
ATOM 1125 O O . LEU A 1 152 ? 12.197 6.616 -3.123 1.00 86.31 152 LEU A O 1
ATOM 1129 N N . ALA A 1 153 ? 11.239 6.122 -1.138 1.00 81.00 153 ALA A N 1
ATOM 1130 C CA . ALA A 1 153 ? 12.051 7.021 -0.317 1.00 81.00 153 ALA A CA 1
ATOM 1131 C C . ALA A 1 153 ? 13.448 6.446 -0.008 1.00 81.00 153 ALA A C 1
ATOM 1133 O O . ALA A 1 153 ? 14.441 7.173 -0.036 1.00 81.00 153 ALA A O 1
ATOM 1134 N N . ASP A 1 154 ? 13.532 5.139 0.249 1.00 68.56 154 ASP A N 1
ATOM 1135 C CA . ASP A 1 154 ? 14.753 4.388 0.534 1.00 68.56 154 ASP A CA 1
ATOM 1136 C C . ASP A 1 154 ? 15.425 3.963 -0.784 1.00 68.56 154 ASP A C 1
ATOM 1138 O O . ASP A 1 154 ? 15.553 2.782 -1.108 1.00 68.56 154 ASP A O 1
ATOM 1142 N N . ASN A 1 155 ? 15.897 4.951 -1.545 1.00 57.84 155 ASN A N 1
ATOM 1143 C CA . ASN A 1 155 ? 16.925 4.764 -2.570 1.00 57.84 155 ASN A CA 1
ATOM 1144 C C . ASN A 1 155 ? 18.255 5.321 -2.033 1.00 57.84 155 ASN A C 1
ATOM 1146 O O . ASN A 1 155 ? 18.689 6.396 -2.462 1.00 57.84 155 ASN A O 1
ATOM 1150 N N . PRO A 1 156 ? 18.895 4.655 -1.050 1.00 45.62 156 PRO A N 1
ATOM 1151 C CA . PRO A 1 156 ? 20.202 5.084 -0.589 1.00 45.62 156 PRO A CA 1
ATOM 1152 C C . PRO A 1 156 ? 21.172 5.031 -1.771 1.00 45.62 156 PRO A C 1
ATOM 1154 O O . PRO A 1 156 ? 21.228 4.042 -2.501 1.00 45.62 156 PRO A O 1
ATOM 1157 N N . ALA A 1 157 ? 21.927 6.111 -1.969 1.00 46.66 157 ALA A N 1
ATOM 1158 C CA . ALA A 1 157 ? 23.131 6.076 -2.782 1.00 46.66 157 ALA A CA 1
ATOM 1159 C C . ALA A 1 157 ? 24.060 5.028 -2.157 1.00 46.66 157 ALA A C 1
ATOM 1161 O O . ALA A 1 157 ? 24.678 5.272 -1.123 1.00 46.66 157 ALA A O 1
ATOM 1162 N N . THR A 1 158 ? 24.091 3.831 -2.733 1.00 47.53 158 THR A N 1
ATOM 1163 C CA . THR A 1 158 ? 24.891 2.699 -2.249 1.00 47.53 158 THR A CA 1
ATOM 1164 C C . THR A 1 158 ? 26.394 2.918 -2.423 1.00 47.53 158 THR A C 1
ATOM 1166 O O . THR A 1 158 ? 27.187 2.071 -2.035 1.00 47.53 158 THR A O 1
ATOM 1169 N N . ASP A 1 159 ? 26.809 4.046 -2.995 1.00 49.06 159 ASP A N 1
ATOM 1170 C CA . ASP A 1 159 ? 28.140 4.214 -3.558 1.00 49.06 159 ASP A CA 1
ATOM 1171 C C . ASP A 1 159 ? 28.764 5.593 -3.302 1.00 49.06 159 ASP A C 1
ATOM 1173 O O . ASP A 1 159 ? 29.585 6.035 -4.097 1.00 49.06 159 ASP A O 1
ATOM 1177 N N . GLY A 1 160 ? 28.406 6.297 -2.216 1.00 51.41 160 GLY A N 1
ATOM 1178 C CA . GLY A 1 160 ? 29.130 7.492 -1.727 1.00 51.41 160 GLY A CA 1
ATOM 1179 C C . GLY A 1 160 ? 29.242 8.673 -2.709 1.00 51.41 160 GLY A C 1
ATOM 1180 O O . GLY A 1 160 ? 29.817 9.712 -2.379 1.00 51.41 160 GLY A O 1
ATOM 1181 N N . ARG A 1 161 ? 28.685 8.546 -3.914 1.00 53.91 161 ARG A N 1
ATOM 1182 C CA . ARG A 1 161 ? 28.641 9.569 -4.946 1.00 53.91 161 ARG A CA 1
ATOM 1183 C C . ARG A 1 161 ? 27.399 10.417 -4.737 1.00 53.91 161 ARG A C 1
ATOM 1185 O O . ARG A 1 161 ? 26.301 9.908 -4.522 1.00 53.91 161 ARG A O 1
ATOM 1192 N N . ARG A 1 162 ? 27.572 11.739 -4.827 1.00 48.50 162 ARG A N 1
ATOM 1193 C CA . ARG A 1 162 ? 26.451 12.679 -4.929 1.00 48.50 162 ARG A CA 1
ATOM 1194 C C . ARG A 1 162 ? 25.639 12.302 -6.166 1.00 48.50 162 ARG A C 1
ATOM 1196 O O . ARG A 1 162 ? 26.069 12.561 -7.287 1.00 48.50 162 ARG A O 1
ATOM 1203 N N . LYS A 1 163 ? 24.492 11.656 -5.957 1.00 55.12 163 LYS A N 1
ATOM 1204 C CA . LYS A 1 163 ? 23.542 11.358 -7.025 1.00 55.12 163 LYS A CA 1
ATOM 1205 C C . LYS A 1 163 ? 22.930 12.676 -7.495 1.00 55.12 163 LYS A C 1
ATOM 1207 O O . LYS A 1 163 ? 22.629 13.544 -6.673 1.00 55.12 163 LYS A O 1
ATOM 1212 N N . ALA A 1 164 ? 22.754 12.819 -8.807 1.00 59.44 164 ALA A N 1
ATOM 1213 C CA . ALA A 1 164 ? 21.932 13.885 -9.363 1.00 59.44 164 ALA A CA 1
ATOM 1214 C C . ALA A 1 164 ? 20.539 13.860 -8.697 1.00 59.44 164 ALA A C 1
ATOM 1216 O O . ALA A 1 164 ? 20.080 12.767 -8.333 1.00 59.44 164 ALA A O 1
ATOM 1217 N N . PRO A 1 165 ? 19.876 15.019 -8.520 1.00 57.91 165 PRO A N 1
ATOM 1218 C CA . PRO A 1 165 ? 18.513 15.076 -8.005 1.00 57.91 165 PRO A CA 1
ATOM 1219 C C . PRO A 1 165 ? 17.639 14.076 -8.764 1.00 57.91 165 PRO A C 1
ATOM 1221 O O . PRO A 1 165 ? 17.539 14.138 -9.987 1.00 57.91 165 PRO A O 1
ATOM 1224 N N . GLN A 1 166 ? 17.081 13.097 -8.053 1.00 63.09 166 GLN A N 1
ATOM 1225 C CA . GLN A 1 166 ? 16.110 12.188 -8.651 1.00 63.09 166 GLN A CA 1
ATOM 1226 C C . GLN A 1 166 ? 14.763 12.912 -8.686 1.00 63.09 166 GLN A C 1
ATOM 1228 O O . GLN A 1 166 ? 14.472 13.673 -7.755 1.00 63.09 166 GLN A O 1
ATOM 1233 N N . PRO A 1 167 ? 13.943 12.675 -9.717 1.00 66.25 167 PRO A N 1
ATOM 1234 C CA . PRO A 1 167 ? 12.595 13.207 -9.733 1.00 66.25 167 PRO A CA 1
ATOM 1235 C C . PRO A 1 167 ? 11.799 12.745 -8.505 1.00 66.25 167 PRO A C 1
ATOM 1237 O O . PRO A 1 167 ? 12.081 11.668 -7.957 1.00 66.25 167 PRO A O 1
ATOM 1240 N N . PRO A 1 168 ? 10.818 13.541 -8.047 1.00 71.38 168 PRO A N 1
ATOM 1241 C CA . PRO A 1 168 ? 9.959 13.143 -6.945 1.00 71.38 168 PRO A CA 1
ATOM 1242 C C . PRO A 1 168 ? 9.245 11.838 -7.300 1.00 71.38 168 PRO A C 1
ATOM 1244 O O . PRO A 1 168 ? 8.719 11.677 -8.398 1.00 71.38 168 PRO A O 1
ATOM 1247 N N . ARG A 1 169 ? 9.230 10.899 -6.353 1.00 83.88 169 ARG A N 1
ATOM 1248 C CA . ARG A 1 169 ? 8.539 9.620 -6.503 1.00 83.88 169 ARG A CA 1
ATOM 1249 C C . ARG A 1 169 ? 7.500 9.436 -5.419 1.00 83.88 169 ARG A C 1
ATOM 1251 O O . ARG A 1 169 ? 7.756 9.726 -4.247 1.00 83.88 169 ARG A O 1
ATOM 1258 N N . TRP A 1 170 ? 6.346 8.915 -5.798 1.00 85.62 170 TRP A N 1
ATOM 1259 C CA . TRP A 1 170 ? 5.238 8.705 -4.878 1.00 85.62 170 TRP A CA 1
ATOM 1260 C C . TRP A 1 170 ? 4.467 7.433 -5.218 1.00 85.62 170 TRP A C 1
ATOM 1262 O O . TRP A 1 170 ? 4.465 6.974 -6.360 1.00 85.62 170 TRP A O 1
ATOM 1272 N N . ALA A 1 171 ? 3.862 6.849 -4.186 1.00 88.81 171 ALA A N 1
ATOM 1273 C CA . ALA A 1 171 ? 3.006 5.680 -4.291 1.00 88.81 171 ALA A CA 1
ATOM 1274 C C . ALA A 1 171 ? 1.621 5.992 -3.734 1.00 88.81 171 ALA A C 1
ATOM 1276 O O . ALA A 1 171 ? 1.488 6.608 -2.671 1.00 88.81 171 ALA A O 1
ATOM 1277 N N . TYR A 1 172 ? 0.589 5.491 -4.400 1.00 87.00 172 TYR A N 1
ATOM 1278 C CA . TYR A 1 172 ? -0.782 5.556 -3.91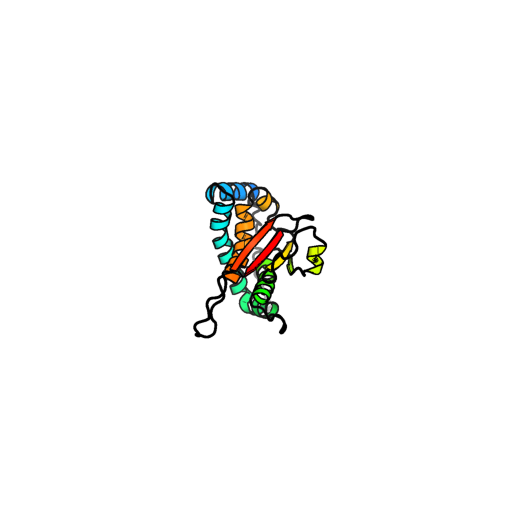2 1.00 87.00 172 TYR A CA 1
ATOM 1279 C C . TYR A 1 172 ? -1.562 4.302 -4.285 1.00 87.00 172 TYR A C 1
ATOM 1281 O O . TYR A 1 172 ? -1.111 3.493 -5.092 1.00 87.00 172 TYR A O 1
ATOM 1289 N N . LEU A 1 173 ? -2.710 4.127 -3.632 1.00 89.62 173 LEU A N 1
ATOM 1290 C CA . LEU A 1 173 ? -3.594 2.990 -3.838 1.00 89.62 173 LEU A CA 1
ATOM 1291 C C . LEU A 1 173 ? -4.941 3.473 -4.362 1.00 89.62 173 LEU A C 1
ATOM 1293 O O . LEU A 1 173 ? -5.601 4.283 -3.706 1.00 89.62 173 LEU A O 1
ATOM 1297 N N . GLU A 1 174 ? -5.356 2.919 -5.489 1.00 88.31 174 GLU A N 1
ATOM 1298 C CA . GLU A 1 174 ? -6.741 2.910 -5.940 1.00 88.31 174 GLU A CA 1
ATOM 1299 C C . GLU A 1 174 ? -7.399 1.642 -5.402 1.00 88.31 174 GLU A C 1
ATOM 1301 O O . GLU A 1 174 ? -6.819 0.555 -5.424 1.00 88.31 174 GLU A O 1
ATOM 1306 N N . LEU A 1 175 ? -8.576 1.790 -4.806 1.00 85.56 175 LEU A N 1
ATOM 1307 C CA . LEU A 1 175 ? -9.180 0.746 -3.988 1.00 85.56 175 LEU A CA 1
ATOM 1308 C C . LEU A 1 175 ? -10.333 0.099 -4.723 1.00 85.56 175 LEU A C 1
ATOM 1310 O O . LEU A 1 175 ? -11.233 0.805 -5.165 1.00 85.56 175 LEU A O 1
ATOM 1314 N N . PHE A 1 176 ? -10.342 -1.233 -4.722 1.00 82.81 176 PHE A N 1
ATOM 1315 C CA . PHE A 1 176 ? -11.469 -2.033 -5.191 1.00 82.81 176 PHE A CA 1
ATOM 1316 C C . PHE A 1 176 ? -11.907 -1.660 -6.615 1.00 82.81 176 PHE A C 1
ATOM 1318 O O . PHE A 1 176 ? -13.101 -1.542 -6.880 1.00 82.81 176 PHE A O 1
ATOM 1325 N N . VAL A 1 177 ? -10.937 -1.464 -7.512 1.00 84.12 177 VAL A N 1
ATOM 1326 C CA . VAL A 1 177 ? -11.192 -1.327 -8.954 1.00 84.12 177 VAL A CA 1
ATOM 1327 C C . VAL A 1 177 ? -11.851 -2.614 -9.418 1.00 84.12 177 VAL A C 1
ATOM 1329 O O . VAL A 1 177 ? -11.376 -3.667 -9.028 1.00 84.12 177 VAL A O 1
ATOM 1332 N N . GLU A 1 178 ? -12.937 -2.575 -10.186 1.00 74.06 178 GLU A N 1
ATOM 1333 C CA . GLU A 1 178 ? -13.628 -3.785 -10.666 1.00 74.06 178 GLU A CA 1
ATOM 1334 C C . GLU A 1 178 ? -12.635 -4.716 -11.403 1.00 74.06 178 GLU A C 1
ATOM 1336 O O . GLU A 1 178 ? -11.910 -4.225 -12.271 1.00 74.06 178 GLU A O 1
ATOM 1341 N N . PRO A 1 179 ? -12.529 -6.028 -11.096 1.00 71.44 179 PRO A N 1
ATOM 1342 C CA . PRO A 1 179 ? -13.319 -6.871 -10.185 1.00 71.44 179 PRO A CA 1
ATOM 1343 C C . PRO A 1 179 ? -12.732 -6.993 -8.757 1.00 71.44 179 PRO A C 1
ATOM 1345 O O . PRO A 1 179 ? -12.428 -8.075 -8.258 1.00 71.44 179 PRO A O 1
ATOM 1348 N N . GLU A 1 180 ? -12.581 -5.857 -8.083 1.00 80.19 180 GLU A N 1
ATOM 1349 C CA . GLU A 1 180 ? -12.143 -5.641 -6.699 1.00 80.19 180 GLU A CA 1
ATOM 1350 C C . GLU A 1 180 ? -10.638 -5.690 -6.316 1.00 80.19 180 GLU A C 1
ATOM 1352 O O . GLU A 1 180 ? -10.371 -5.602 -5.105 1.00 80.19 180 GLU A O 1
ATOM 1357 N N . PRO A 1 181 ? -9.619 -5.767 -7.206 1.00 86.06 181 PRO A N 1
ATOM 1358 C CA . PRO A 1 181 ? -8.240 -5.522 -6.777 1.00 86.06 181 PRO A CA 1
ATOM 1359 C C . PRO A 1 181 ? -8.018 -4.103 -6.231 1.00 86.06 181 PRO A C 1
ATOM 1361 O O . PRO A 1 181 ? -8.703 -3.141 -6.581 1.00 86.06 181 PRO A O 1
ATOM 1364 N N . CYS A 1 182 ? -6.993 -3.958 -5.389 1.00 91.00 182 CYS A N 1
ATOM 1365 C CA . CYS A 1 182 ? -6.387 -2.651 -5.149 1.00 91.00 182 CYS A CA 1
ATOM 1366 C C . CYS A 1 182 ? -5.261 -2.446 -6.169 1.00 91.00 182 CYS A C 1
ATOM 1368 O O . CYS A 1 182 ? -4.410 -3.324 -6.308 1.00 91.00 182 CYS A O 1
ATOM 1370 N N . LEU A 1 183 ? -5.216 -1.297 -6.838 1.00 91.31 183 LEU A N 1
ATOM 1371 C CA . LEU A 1 183 ? -4.117 -0.941 -7.732 1.00 91.31 183 LEU A CA 1
ATOM 1372 C C . LEU A 1 183 ? -3.147 -0.019 -7.002 1.00 91.31 183 LEU A C 1
ATOM 1374 O O . LEU A 1 183 ? -3.509 1.067 -6.555 1.00 91.31 183 LEU A O 1
ATOM 1378 N N . ALA A 1 184 ? -1.904 -0.457 -6.866 1.00 92.44 184 ALA A N 1
ATOM 1379 C CA . ALA A 1 184 ? -0.807 0.372 -6.409 1.00 92.44 184 ALA A CA 1
ATOM 1380 C C . ALA A 1 184 ? -0.140 1.049 -7.597 1.00 92.44 184 ALA A C 1
ATOM 1382 O O . ALA A 1 184 ? 0.444 0.377 -8.441 1.00 92.44 184 ALA A O 1
ATOM 1383 N N . ARG A 1 185 ? -0.189 2.378 -7.637 1.00 91.44 185 ARG A N 1
ATOM 1384 C CA . ARG A 1 185 ? 0.450 3.174 -8.688 1.00 91.44 185 ARG A CA 1
ATOM 1385 C C . ARG A 1 185 ? 1.724 3.794 -8.131 1.00 91.44 185 ARG A C 1
ATOM 1387 O O . ARG A 1 185 ? 1.701 4.452 -7.087 1.00 91.44 185 ARG A O 1
ATOM 1394 N N . LEU A 1 186 ? 2.840 3.526 -8.800 1.00 91.19 186 LEU A N 1
ATOM 1395 C CA . LEU A 1 186 ? 4.159 4.074 -8.510 1.00 91.19 186 LEU A CA 1
ATOM 1396 C C . LEU A 1 186 ? 4.517 5.044 -9.627 1.00 91.19 186 LEU A C 1
ATOM 1398 O O . LEU A 1 186 ? 4.598 4.640 -10.784 1.00 91.19 186 LEU A O 1
ATOM 1402 N N . VAL A 1 187 ? 4.753 6.302 -9.275 1.00 88.06 187 VAL A N 1
ATOM 1403 C CA . VAL A 1 187 ? 4.996 7.367 -10.251 1.00 88.06 187 VAL A CA 1
ATOM 1404 C C . VAL A 1 187 ? 6.339 8.028 -9.970 1.00 88.06 187 VAL A C 1
ATOM 1406 O O . VAL A 1 187 ? 6.661 8.316 -8.811 1.00 88.06 187 VAL A O 1
ATOM 1409 N N . ALA A 1 188 ? 7.111 8.282 -11.025 1.00 84.69 188 ALA A N 1
ATOM 1410 C CA . ALA A 1 188 ? 8.238 9.209 -11.022 1.00 84.69 188 ALA A CA 1
ATOM 1411 C C . ALA A 1 188 ? 7.868 10.475 -11.820 1.00 84.69 188 ALA A C 1
ATOM 1413 O O . ALA A 1 188 ? 7.177 10.385 -12.833 1.00 84.69 188 ALA A O 1
ATOM 1414 N N . GLY A 1 189 ? 8.214 11.648 -11.275 1.00 70.56 189 GLY A N 1
ATOM 1415 C CA . GLY A 1 189 ? 7.864 12.960 -11.840 1.00 70.56 189 GLY A CA 1
ATOM 1416 C C . GLY A 1 189 ? 9.007 13.709 -12.507 1.00 70.56 189 GLY A C 1
ATOM 1417 O O . GLY A 1 189 ? 9.972 13.077 -12.977 1.00 70.56 189 GLY A O 1
#

Secondary structure (DSSP, 8-state):
-------PPPPP------------HHHHHHHHHHHT-SSHHHHHHHHHHHHHHHHHHHHHTTHHHHHHHSS--TT--SHHHHHHHHHHHHHGGGT-EEEEEPHHHHHHSTT-S-SSTTEEEEEEES-TTHHHHHH-HHHHHHHHHHHHHHHHH----TTSS-PPPPPPEEEEEE---TTSPEEEEEEE-

Foldseek 3Di:
DDDDDDDDPDDPPPPPPPPPPPDPLVVVLVVLLVVQDDDLQSLLVSQLQVLQVVLVVVCVVVVPVLCVQLPDDPPLPDPLSSLLSSLCSSCVVVVWNKDWDDQVRVVVLPPRGDPDPQKTKIWTPDLPSQVSCVVRVSNSQSSSQNNSQNSQVPPPPPDPDDDDDFADKGWGWDALRPVTTIMIMIGGD

pLDDT: mean 75.33, std 15.71, range [39.09, 92.88]